Protein AF-A0A9P6PL58-F1 (afdb_monomer_lite)

Structure (mmCIF, N/CA/C/O backbone):
data_AF-A0A9P6PL58-F1
#
_entry.id   AF-A0A9P6PL58-F1
#
loop_
_atom_site.group_PDB
_atom_site.id
_atom_site.type_symbol
_atom_site.label_atom_id
_atom_site.label_alt_id
_atom_site.label_comp_id
_atom_site.label_asym_id
_atom_site.label_entity_id
_atom_site.label_seq_id
_atom_site.pdbx_PDB_ins_code
_atom_site.Cartn_x
_atom_site.Cartn_y
_atom_site.Cartn_z
_atom_site.occupancy
_atom_site.B_iso_or_equiv
_atom_site.auth_seq_id
_atom_site.auth_comp_id
_atom_site.auth_asym_id
_atom_site.auth_atom_id
_atom_site.pdbx_PDB_model_num
ATOM 1 N N . MET A 1 1 ? -3.184 -13.873 66.860 1.00 39.50 1 MET A N 1
ATOM 2 C CA . MET A 1 1 ? -2.465 -15.132 66.568 1.00 39.50 1 MET A CA 1
ATOM 3 C C . MET A 1 1 ? -1.925 -15.051 65.149 1.00 39.50 1 MET A C 1
ATOM 5 O O . MET A 1 1 ? -2.719 -14.922 64.229 1.00 39.50 1 MET A O 1
ATOM 9 N N . ALA A 1 2 ? -0.602 -15.019 64.988 1.00 34.53 2 ALA A N 1
ATOM 10 C CA . ALA A 1 2 ? 0.069 -14.908 63.694 1.00 34.53 2 ALA A CA 1
ATOM 11 C C . ALA A 1 2 ? 0.225 -16.295 63.047 1.00 34.53 2 ALA A C 1
ATOM 13 O O . ALA A 1 2 ? 0.685 -17.226 63.706 1.00 34.53 2 ALA A O 1
ATOM 14 N N . ALA A 1 3 ? -0.154 -16.432 61.774 1.00 34.47 3 ALA A N 1
ATOM 15 C CA . ALA A 1 3 ? 0.059 -17.648 60.995 1.00 34.47 3 ALA A CA 1
ATOM 16 C C . ALA A 1 3 ? 1.424 -17.584 60.291 1.00 34.47 3 ALA A C 1
ATOM 18 O O . ALA A 1 3 ? 1.723 -16.637 59.567 1.00 34.47 3 ALA A O 1
ATOM 19 N N . ALA A 1 4 ? 2.260 -18.589 60.549 1.00 36.34 4 ALA A N 1
ATOM 20 C CA . ALA A 1 4 ? 3.622 -18.704 60.048 1.00 36.34 4 ALA A CA 1
ATOM 21 C C . ALA A 1 4 ? 3.667 -19.052 58.549 1.00 36.34 4 ALA A C 1
ATOM 23 O O . ALA A 1 4 ? 3.031 -20.004 58.097 1.00 36.34 4 ALA A O 1
ATOM 24 N N . ILE A 1 5 ? 4.483 -18.315 57.793 1.00 36.72 5 ILE A N 1
ATOM 25 C CA . ILE A 1 5 ? 4.830 -18.613 56.399 1.00 36.72 5 ILE A CA 1
ATOM 26 C C . ILE A 1 5 ? 5.820 -19.788 56.389 1.00 36.72 5 ILE A C 1
ATOM 28 O O . ILE A 1 5 ? 6.927 -19.682 56.915 1.00 36.72 5 ILE A O 1
ATOM 32 N N . ARG A 1 6 ? 5.436 -20.917 55.781 1.00 37.41 6 ARG A N 1
ATOM 33 C CA . ARG A 1 6 ? 6.354 -22.030 55.488 1.00 37.41 6 ARG A CA 1
ATOM 34 C C . ARG A 1 6 ? 7.141 -21.718 54.215 1.00 37.41 6 ARG A C 1
ATOM 36 O O . ARG A 1 6 ? 6.586 -21.743 53.122 1.00 37.41 6 ARG A O 1
ATOM 43 N N . VAL A 1 7 ? 8.439 -21.463 54.360 1.00 37.44 7 VAL A N 1
ATOM 44 C CA . VAL A 1 7 ? 9.394 -21.417 53.243 1.00 37.44 7 VAL A CA 1
ATOM 45 C C . VAL A 1 7 ? 9.754 -22.852 52.856 1.00 37.44 7 VAL A C 1
ATOM 47 O O . VAL A 1 7 ? 10.231 -23.622 53.690 1.00 37.44 7 VAL A O 1
ATOM 50 N N . ALA A 1 8 ? 9.507 -23.225 51.600 1.00 39.00 8 ALA A N 1
ATOM 51 C CA . ALA A 1 8 ? 9.888 -24.526 51.062 1.00 39.00 8 ALA A CA 1
ATOM 52 C C . ALA A 1 8 ? 11.419 -24.644 50.981 1.00 39.00 8 ALA A C 1
ATOM 54 O O . ALA A 1 8 ? 12.086 -23.855 50.313 1.00 39.00 8 ALA A O 1
ATOM 55 N N . GLN A 1 9 ? 11.979 -25.649 51.654 1.00 52.94 9 GLN A N 1
ATOM 56 C CA . GLN A 1 9 ? 13.367 -26.060 51.476 1.00 52.94 9 GLN A CA 1
ATOM 57 C C . GLN A 1 9 ? 13.474 -26.936 50.225 1.00 52.94 9 GLN A C 1
ATOM 59 O O . GLN A 1 9 ? 13.056 -28.085 50.250 1.00 52.94 9 GLN A O 1
ATOM 64 N N . ASN A 1 10 ? 14.032 -26.391 49.145 1.00 46.19 10 ASN A N 1
ATOM 65 C CA . ASN A 1 10 ? 14.564 -27.110 47.982 1.00 46.19 10 ASN A CA 1
ATOM 66 C C . ASN A 1 10 ? 15.428 -26.111 47.190 1.00 46.19 10 ASN A C 1
ATOM 68 O O . ASN A 1 10 ? 14.977 -25.009 46.921 1.00 46.19 10 ASN A O 1
ATOM 72 N N . SER A 1 11 ? 16.654 -26.364 46.746 1.00 48.44 11 SER A N 1
ATOM 73 C CA . SER A 1 11 ? 17.635 -27.412 46.992 1.00 48.44 11 SER A CA 1
ATOM 74 C C . SER A 1 11 ? 18.976 -26.814 46.525 1.00 48.44 11 SER A C 1
ATOM 76 O O . SER A 1 11 ? 19.044 -26.128 45.501 1.00 48.44 11 SER A O 1
ATOM 78 N N . LYS A 1 12 ? 20.082 -27.070 47.233 1.00 47.88 12 LYS A N 1
ATOM 79 C CA . LYS A 1 12 ? 21.437 -26.656 46.798 1.00 47.88 12 LYS A CA 1
ATOM 80 C C . LYS A 1 12 ? 21.822 -27.220 45.409 1.00 47.88 12 LYS A C 1
ATOM 82 O O . LYS A 1 12 ? 22.807 -26.780 44.819 1.00 47.88 12 LYS A O 1
ATOM 87 N N . ALA A 1 13 ? 21.039 -28.163 44.877 1.00 50.25 13 ALA A N 1
ATOM 88 C CA . ALA A 1 13 ? 21.192 -28.744 43.548 1.00 50.25 13 ALA A CA 1
ATOM 89 C C . ALA A 1 13 ? 20.780 -27.786 42.412 1.00 50.25 13 ALA A C 1
ATOM 91 O O . ALA A 1 13 ? 21.443 -27.765 41.377 1.00 50.25 13 ALA A O 1
ATOM 92 N N . SER A 1 14 ? 19.767 -26.932 42.612 1.00 52.19 14 SER A N 1
ATOM 93 C CA . SER A 1 14 ? 19.290 -26.021 41.555 1.00 52.19 14 SER A CA 1
ATOM 94 C C . SER A 1 14 ? 20.279 -24.883 41.259 1.00 52.19 14 SER A C 1
ATOM 96 O O . SER A 1 14 ? 20.420 -24.459 40.117 1.00 52.19 14 SER A O 1
ATOM 98 N N . ILE A 1 15 ? 21.038 -24.445 42.270 1.00 52.56 15 ILE A N 1
ATOM 99 C CA . ILE A 1 15 ? 22.076 -23.409 42.125 1.00 52.56 15 ILE A CA 1
ATOM 100 C C . ILE A 1 15 ? 23.345 -23.985 41.472 1.00 52.56 15 ILE A C 1
ATOM 102 O O . ILE A 1 15 ? 23.951 -23.338 40.621 1.00 52.56 15 ILE A O 1
ATOM 106 N N . ARG A 1 16 ? 23.733 -25.228 41.800 1.00 51.03 16 ARG A N 1
ATOM 107 C CA . ARG A 1 16 ? 24.876 -25.902 41.150 1.00 51.03 16 ARG A CA 1
ATOM 108 C C . ARG A 1 16 ? 24.616 -26.207 39.670 1.00 51.03 16 ARG A C 1
ATOM 110 O O . ARG A 1 16 ? 25.544 -26.113 38.872 1.00 51.03 16 ARG A O 1
ATOM 117 N N . SER A 1 17 ? 23.366 -26.507 39.310 1.00 51.38 17 SER A N 1
ATOM 118 C CA . SER A 1 17 ? 22.921 -26.667 37.918 1.00 51.38 17 SER A CA 1
ATOM 119 C C . SER A 1 17 ? 23.108 -25.376 37.106 1.00 51.38 17 SER A C 1
ATOM 121 O O . SER A 1 17 ? 23.735 -25.397 36.049 1.00 51.38 17 SER A O 1
ATOM 123 N N . LEU A 1 18 ? 22.690 -24.231 37.656 1.00 49.69 18 LEU A N 1
ATOM 124 C CA . LEU A 1 18 ? 22.844 -22.915 37.023 1.00 49.69 18 LEU A CA 1
ATOM 125 C C . LEU A 1 18 ? 24.313 -22.486 36.863 1.00 49.69 18 LEU A C 1
ATOM 127 O O . LEU A 1 18 ? 24.702 -22.030 35.791 1.00 49.69 18 LEU A O 1
ATOM 131 N N . ILE A 1 19 ? 25.160 -22.712 37.872 1.00 54.12 19 ILE A N 1
ATOM 132 C CA . ILE A 1 19 ? 26.599 -22.387 37.795 1.00 54.12 19 ILE A CA 1
ATOM 133 C C . ILE A 1 19 ? 27.326 -23.294 36.784 1.00 54.12 19 ILE A C 1
ATOM 135 O O . ILE A 1 19 ? 28.207 -22.837 36.057 1.00 54.12 19 ILE A O 1
ATOM 139 N N . SER A 1 20 ? 26.939 -24.572 36.681 1.00 47.06 20 SER A N 1
ATOM 140 C CA . SER A 1 20 ? 27.492 -25.487 35.674 1.00 47.06 20 SER A CA 1
ATOM 141 C C . SER A 1 20 ? 27.066 -25.139 34.243 1.00 47.06 20 SER A C 1
ATOM 143 O O . SER A 1 20 ? 27.799 -25.477 33.314 1.00 47.06 20 SER A O 1
ATOM 145 N N . LEU A 1 21 ? 25.902 -24.514 34.054 1.00 48.53 21 LEU A N 1
ATOM 146 C CA . LEU A 1 21 ? 25.405 -24.062 32.751 1.00 48.53 21 LEU A CA 1
ATOM 147 C C . LEU A 1 21 ? 26.086 -22.761 32.306 1.00 48.53 21 LEU A C 1
ATOM 149 O O . LEU A 1 21 ? 26.480 -22.660 31.149 1.00 48.53 21 LEU A O 1
ATOM 153 N N . MET A 1 22 ? 26.338 -21.830 33.232 1.00 50.16 22 MET A N 1
ATOM 154 C CA . MET A 1 22 ? 27.095 -20.600 32.951 1.00 50.16 22 MET A CA 1
ATOM 155 C C . MET A 1 22 ? 28.567 -20.872 32.597 1.00 50.16 22 MET A C 1
ATOM 157 O O . MET A 1 22 ? 29.129 -20.193 31.745 1.00 50.16 22 MET A O 1
ATOM 161 N N . ASN A 1 23 ? 29.182 -21.902 33.191 1.00 51.03 23 ASN A N 1
ATOM 162 C CA . ASN A 1 23 ? 30.564 -22.301 32.883 1.00 51.03 23 ASN A CA 1
ATOM 163 C C . ASN A 1 23 ? 30.702 -23.176 31.621 1.00 51.03 23 ASN A C 1
ATOM 165 O O . ASN A 1 23 ? 31.825 -23.489 31.227 1.00 51.03 23 ASN A O 1
ATOM 169 N N . LYS A 1 24 ? 29.590 -23.594 31.000 1.00 51.72 24 LYS A N 1
ATOM 170 C CA . LYS A 1 24 ? 29.581 -24.378 29.750 1.00 51.72 24 LYS A CA 1
ATOM 171 C C . LYS A 1 24 ? 29.144 -23.577 28.523 1.00 51.72 24 LYS A C 1
ATOM 173 O O . LYS A 1 24 ? 29.145 -24.119 27.422 1.00 51.72 24 LYS A O 1
ATOM 178 N N . SER A 1 25 ? 28.815 -22.300 28.680 1.00 46.28 25 SER A N 1
ATOM 179 C CA . SER A 1 25 ? 28.523 -21.410 27.562 1.00 46.28 25 SER A CA 1
ATOM 180 C C . SER A 1 25 ? 29.745 -20.571 27.197 1.00 46.28 25 SER A C 1
ATOM 182 O O . SER A 1 25 ? 30.258 -19.828 28.029 1.00 46.28 25 SER A O 1
ATOM 184 N N . CYS A 1 26 ? 30.120 -20.654 25.918 1.00 44.69 26 CYS A N 1
ATOM 185 C CA . CYS A 1 26 ? 30.986 -19.732 25.175 1.00 44.69 26 CYS A CA 1
ATOM 186 C C . CYS A 1 26 ? 32.496 -20.026 25.183 1.00 44.69 26 CYS A C 1
ATOM 188 O O . CYS A 1 26 ? 33.294 -19.305 25.773 1.00 44.69 26 CYS A O 1
ATOM 190 N N . THR A 1 27 ? 32.915 -20.983 24.354 1.00 48.91 27 THR A N 1
ATOM 191 C CA . THR A 1 27 ? 34.193 -20.885 23.627 1.00 48.91 27 THR A CA 1
ATOM 192 C C . THR A 1 27 ? 33.953 -20.124 22.322 1.00 48.91 27 THR A C 1
ATOM 194 O O . THR A 1 27 ? 33.927 -20.708 21.242 1.00 48.91 27 THR A O 1
ATOM 197 N N . CYS A 1 28 ? 33.687 -18.821 22.430 1.00 38.81 28 CYS A N 1
ATOM 198 C CA . CYS A 1 28 ? 33.617 -17.929 21.276 1.00 38.81 28 CYS A CA 1
ATOM 199 C C . CYS A 1 28 ? 34.958 -17.180 21.152 1.00 38.81 28 CYS A C 1
ATOM 201 O O . CYS A 1 28 ? 35.394 -16.588 22.145 1.00 38.81 28 CYS A O 1
ATOM 203 N N . PRO A 1 29 ? 35.609 -17.156 19.973 1.00 48.94 29 PRO A N 1
ATOM 204 C CA . PRO A 1 29 ? 36.880 -16.452 19.770 1.00 48.94 29 PRO A CA 1
ATOM 205 C C . PRO A 1 29 ? 36.813 -14.937 20.025 1.00 48.94 29 PRO A C 1
ATOM 207 O O . PRO A 1 29 ? 37.844 -14.305 20.220 1.00 48.94 29 PRO A O 1
ATOM 210 N N . ALA A 1 30 ? 35.615 -14.346 20.071 1.00 45.16 30 ALA A N 1
ATOM 211 C CA . ALA A 1 30 ? 35.419 -12.905 20.238 1.00 45.16 30 ALA A CA 1
ATOM 212 C C . ALA A 1 30 ? 35.639 -12.372 21.675 1.00 45.16 30 ALA A C 1
ATOM 214 O O . ALA A 1 30 ? 35.572 -11.163 21.886 1.00 45.16 30 ALA A O 1
ATOM 215 N N . HIS A 1 31 ? 35.912 -13.232 22.669 1.00 47.06 31 HIS A N 1
ATOM 216 C CA . HIS A 1 31 ? 36.047 -12.823 24.081 1.00 47.06 31 HIS A CA 1
ATOM 217 C C . HIS A 1 31 ? 37.270 -13.404 24.825 1.00 47.06 31 HIS A C 1
ATOM 219 O O . HIS A 1 31 ? 37.335 -13.340 26.052 1.00 47.06 31 HIS A O 1
ATOM 225 N N . SER A 1 32 ? 38.279 -13.939 24.129 1.00 42.34 32 SER A N 1
ATOM 226 C CA . SER A 1 32 ? 39.441 -14.583 24.775 1.00 42.34 32 SER A CA 1
ATOM 227 C C . SER A 1 32 ? 40.496 -13.630 25.366 1.00 42.34 32 SER A C 1
ATOM 229 O O . SER A 1 32 ? 41.426 -14.094 26.024 1.00 42.34 32 SER A O 1
ATOM 231 N N . HIS A 1 33 ? 40.371 -12.308 25.222 1.00 44.50 33 HIS A N 1
ATOM 232 C CA . HIS A 1 33 ? 41.428 -11.378 25.652 1.00 44.50 33 HIS A CA 1
ATOM 233 C C . HIS A 1 33 ? 41.437 -10.999 27.144 1.00 44.50 33 HIS A C 1
ATOM 235 O O . HIS A 1 33 ? 42.308 -10.248 27.572 1.00 44.50 33 HIS A O 1
ATOM 241 N N . ALA A 1 34 ? 40.542 -11.543 27.972 1.00 42.66 34 ALA A N 1
ATOM 242 C CA . ALA A 1 34 ? 40.440 -11.169 29.388 1.00 42.66 34 ALA A CA 1
ATOM 243 C C . ALA A 1 34 ? 41.049 -12.188 30.375 1.00 42.66 34 ALA A C 1
ATOM 245 O O . ALA A 1 34 ? 40.652 -12.230 31.539 1.00 42.66 34 ALA A O 1
ATOM 246 N N . ARG A 1 35 ? 41.999 -13.034 29.944 1.00 38.19 35 ARG A N 1
ATOM 247 C CA . ARG A 1 35 ? 42.622 -14.038 30.832 1.00 38.19 35 ARG A CA 1
ATOM 248 C C . ARG A 1 35 ? 44.138 -14.175 30.691 1.00 38.19 35 ARG A C 1
ATOM 250 O O . ARG A 1 35 ? 44.679 -15.265 30.822 1.00 38.19 35 ARG A O 1
ATOM 257 N N . ALA A 1 36 ? 44.828 -13.064 30.471 1.00 40.12 36 ALA A N 1
ATOM 258 C CA . ALA A 1 36 ? 46.283 -13.006 30.559 1.00 40.12 36 ALA A CA 1
ATOM 259 C C . ALA A 1 36 ? 46.688 -12.103 31.725 1.00 40.12 36 ALA A C 1
ATOM 261 O O . ALA A 1 36 ? 47.024 -10.952 31.506 1.00 40.12 36 ALA A O 1
ATOM 262 N N . LEU A 1 37 ? 46.600 -12.613 32.957 1.00 39.06 37 LEU A N 1
ATOM 263 C CA . LEU A 1 37 ? 47.303 -12.090 34.135 1.00 39.06 37 LEU A CA 1
ATOM 264 C C . LEU A 1 37 ? 47.194 -13.129 35.264 1.00 39.06 37 LEU A C 1
ATOM 266 O O . LEU A 1 37 ? 46.270 -13.074 36.068 1.00 39.06 37 LEU A O 1
ATOM 270 N N . GLN A 1 38 ? 48.111 -14.102 35.280 1.00 35.41 38 GLN A N 1
ATOM 271 C CA . GLN A 1 38 ? 48.677 -14.715 36.493 1.00 35.41 38 GLN A CA 1
ATOM 272 C C . GLN A 1 38 ? 49.733 -15.774 36.123 1.00 35.41 38 GLN A C 1
ATOM 274 O O . GLN A 1 38 ? 49.405 -16.834 35.611 1.00 35.41 38 GLN A O 1
ATOM 279 N N . ASN A 1 39 ? 50.991 -15.449 36.448 1.00 32.72 39 ASN A N 1
ATOM 280 C CA . ASN A 1 39 ? 52.016 -16.339 37.008 1.00 32.72 39 ASN A CA 1
ATOM 281 C C . ASN A 1 39 ? 52.368 -17.661 36.285 1.00 32.72 39 ASN A C 1
ATOM 283 O O . ASN A 1 39 ? 51.682 -18.658 36.465 1.00 32.72 39 ASN A O 1
ATOM 287 N N . GLN A 1 40 ? 53.566 -17.740 35.685 1.00 36.09 40 GLN A N 1
ATOM 288 C CA . GLN A 1 40 ? 54.752 -18.319 36.353 1.00 36.09 40 GLN A CA 1
ATOM 289 C C . GLN A 1 40 ? 56.020 -18.278 35.479 1.00 36.09 40 GLN A C 1
ATOM 291 O O . GLN A 1 40 ? 55.976 -18.348 34.255 1.00 36.09 40 GLN A O 1
ATOM 296 N N . GLN A 1 41 ? 57.149 -18.121 36.169 1.00 33.22 41 GLN A N 1
ATOM 297 C CA . GLN A 1 41 ? 58.517 -18.037 35.667 1.00 33.22 41 GLN A CA 1
ATOM 298 C C . GLN A 1 41 ? 59.123 -19.414 35.330 1.00 33.22 41 GLN A C 1
ATOM 300 O O . GLN A 1 41 ? 58.875 -20.382 36.040 1.00 33.22 41 GLN A O 1
ATOM 305 N N . ALA A 1 42 ? 60.031 -19.380 34.343 1.00 32.81 42 ALA A N 1
ATOM 306 C CA . ALA A 1 42 ? 61.248 -20.187 34.141 1.00 32.81 42 ALA A CA 1
ATOM 307 C C . ALA A 1 42 ? 61.136 -21.703 33.858 1.00 32.81 42 ALA A C 1
ATOM 309 O O . ALA A 1 42 ? 60.758 -22.473 34.729 1.00 32.81 42 ALA A O 1
ATOM 310 N N . THR A 1 43 ? 61.643 -22.138 32.693 1.00 30.52 43 THR A N 1
ATOM 311 C CA . THR A 1 43 ? 63.004 -22.705 32.512 1.00 30.52 43 THR A CA 1
ATOM 312 C C . THR A 1 43 ? 63.369 -22.836 31.020 1.00 30.52 43 THR A C 1
ATOM 314 O O . THR A 1 43 ? 62.519 -23.074 30.169 1.00 30.52 43 THR A O 1
ATOM 317 N N . ASN A 1 44 ? 64.658 -22.638 30.713 1.00 34.78 44 ASN A N 1
ATOM 318 C CA . ASN A 1 44 ? 65.293 -22.807 29.399 1.00 34.78 44 ASN A CA 1
ATOM 319 C C . ASN A 1 44 ? 65.254 -24.263 28.909 1.00 34.78 44 ASN A C 1
ATOM 321 O O . ASN A 1 44 ? 65.486 -25.172 29.702 1.00 34.78 44 ASN A O 1
ATOM 325 N N . THR A 1 45 ? 65.127 -24.472 27.595 1.00 32.09 45 THR A N 1
ATOM 326 C CA . THR A 1 45 ? 66.098 -25.234 26.776 1.00 32.09 45 THR A CA 1
ATOM 327 C C . THR A 1 45 ? 65.744 -25.149 25.289 1.00 32.09 45 THR A C 1
ATOM 329 O O . THR A 1 45 ? 64.584 -25.234 24.896 1.00 32.09 45 THR A O 1
ATOM 332 N N . ASP A 1 46 ? 66.783 -24.959 24.477 1.00 36.53 46 ASP A N 1
ATOM 333 C CA . ASP A 1 46 ? 66.782 -24.965 23.018 1.00 36.53 46 ASP A CA 1
ATOM 334 C C . ASP A 1 46 ? 66.059 -26.171 22.417 1.00 36.53 46 ASP A C 1
ATOM 336 O O . ASP A 1 46 ? 66.416 -27.316 22.698 1.00 36.53 46 ASP A O 1
ATOM 340 N N . SER A 1 47 ? 65.137 -25.936 21.481 1.00 34.62 47 SER A N 1
ATOM 341 C CA . SER A 1 47 ? 65.057 -26.751 20.260 1.00 34.62 47 SER A CA 1
ATOM 342 C C . SER A 1 47 ? 64.098 -26.163 19.222 1.00 34.62 47 SER A C 1
ATOM 344 O O . SER A 1 47 ? 62.887 -26.149 19.389 1.00 34.62 47 SER A O 1
ATOM 346 N N . LYS A 1 48 ? 64.700 -25.792 18.087 1.00 36.06 48 LYS A N 1
ATOM 347 C CA . LYS A 1 48 ? 64.174 -25.935 16.723 1.00 36.06 48 LYS A CA 1
ATOM 348 C C . LYS A 1 48 ? 62.874 -25.188 16.409 1.00 36.06 48 LYS A C 1
ATOM 350 O O . LYS A 1 48 ? 61.767 -25.663 16.633 1.00 36.06 48 LYS A O 1
ATOM 355 N N . HIS A 1 49 ? 63.064 -24.066 15.714 1.00 36.94 49 HIS A N 1
ATOM 356 C CA . HIS A 1 49 ? 62.096 -23.466 14.804 1.00 36.94 49 HIS A CA 1
ATOM 357 C C . HIS A 1 49 ? 61.517 -24.517 13.844 1.00 36.94 49 HIS A C 1
ATOM 359 O O . HIS A 1 49 ? 62.043 -24.747 12.756 1.00 36.94 49 HIS A O 1
ATOM 365 N N . HIS A 1 50 ? 60.407 -25.137 14.227 1.00 37.59 50 HIS A N 1
ATOM 366 C CA . HIS A 1 50 ? 59.454 -25.643 13.260 1.00 37.59 50 HIS A CA 1
ATOM 367 C C . HIS A 1 50 ? 58.507 -24.494 12.950 1.00 37.59 50 HIS A C 1
ATOM 369 O O . HIS A 1 50 ? 57.687 -24.094 13.776 1.00 37.59 50 HIS A O 1
ATOM 375 N N . HIS A 1 51 ? 58.667 -23.938 11.749 1.00 40.84 51 HIS A N 1
ATOM 376 C CA . HIS A 1 51 ? 57.610 -23.207 11.075 1.00 40.84 51 HIS A CA 1
ATOM 377 C C . HIS A 1 51 ? 56.372 -24.111 11.041 1.00 40.84 51 HIS A C 1
ATOM 379 O O . HIS A 1 51 ? 56.188 -24.891 10.112 1.00 40.84 51 HIS A O 1
ATOM 385 N N . HIS A 1 52 ? 55.505 -24.000 12.045 1.00 38.59 52 HIS A N 1
ATOM 386 C CA . HIS A 1 52 ? 54.088 -24.190 11.809 1.00 38.59 52 HIS A CA 1
ATOM 387 C C . HIS A 1 52 ? 53.673 -23.002 10.950 1.00 38.59 52 HIS A C 1
ATOM 389 O O . HIS A 1 52 ? 53.233 -21.965 11.443 1.00 38.59 52 HIS A O 1
ATOM 395 N N . THR A 1 53 ? 53.882 -23.138 9.639 1.00 44.91 53 THR A N 1
ATOM 396 C CA . THR A 1 53 ? 52.971 -22.527 8.685 1.00 44.91 53 THR A CA 1
ATOM 397 C C . THR A 1 53 ? 51.597 -22.944 9.177 1.00 44.91 53 THR A C 1
ATOM 399 O O . THR A 1 53 ? 51.274 -24.135 9.161 1.00 44.91 53 THR A O 1
ATOM 402 N N . SER A 1 54 ? 50.849 -22.001 9.752 1.00 48.81 54 SER A N 1
ATOM 403 C CA . SER A 1 54 ? 49.416 -22.173 9.881 1.00 48.81 54 SER A CA 1
ATOM 404 C C . SER A 1 54 ? 48.971 -22.460 8.464 1.00 48.81 54 SER A C 1
ATOM 406 O O . SER A 1 54 ? 49.018 -21.570 7.614 1.00 48.81 54 SER A O 1
ATOM 408 N N . ASP A 1 55 ? 48.697 -23.729 8.203 1.00 44.53 55 ASP A N 1
ATOM 409 C CA . ASP A 1 55 ? 47.952 -24.163 7.050 1.00 44.53 55 ASP A CA 1
ATOM 410 C C . ASP A 1 55 ? 46.651 -23.377 7.161 1.00 44.53 55 ASP A C 1
ATOM 412 O O . ASP A 1 55 ? 45.768 -23.689 7.965 1.00 44.53 55 ASP A O 1
ATOM 416 N N . CYS A 1 56 ? 46.618 -22.220 6.500 1.00 46.75 56 CYS A N 1
ATOM 417 C CA . CYS A 1 56 ? 45.412 -21.478 6.230 1.00 46.75 56 CYS A CA 1
ATOM 418 C C . CYS A 1 56 ? 44.666 -22.377 5.260 1.00 46.75 56 CYS A C 1
ATOM 420 O O . CYS A 1 56 ? 44.736 -22.206 4.043 1.00 46.75 56 CYS A O 1
ATOM 422 N N . GLY A 1 57 ? 44.048 -23.403 5.857 1.00 50.09 57 GLY A N 1
ATOM 423 C CA . GLY A 1 57 ? 43.255 -24.398 5.187 1.00 50.09 57 GLY A CA 1
ATOM 424 C C . GLY A 1 57 ? 42.369 -23.653 4.221 1.00 50.09 57 GLY A C 1
ATOM 425 O O . GLY A 1 57 ? 41.747 -22.656 4.600 1.00 50.09 57 GLY A O 1
ATOM 426 N N . HIS A 1 58 ? 42.431 -24.099 2.970 1.00 52.66 58 HIS A N 1
ATOM 427 C CA . HIS A 1 58 ? 41.541 -23.700 1.900 1.00 52.66 58 HIS A CA 1
ATOM 428 C C . HIS A 1 58 ? 40.156 -23.412 2.482 1.00 52.66 58 HIS A C 1
ATOM 430 O O . HIS A 1 58 ? 39.402 -24.330 2.799 1.00 52.66 58 HIS A O 1
ATOM 436 N N . LEU A 1 59 ? 39.835 -22.129 2.665 1.00 58.59 59 LEU A N 1
ATOM 437 C CA . LEU A 1 59 ? 38.450 -21.725 2.765 1.00 58.59 59 LEU A CA 1
ATOM 438 C C . LEU A 1 59 ? 37.906 -22.042 1.384 1.00 58.59 59 LEU A C 1
ATOM 440 O O . LEU A 1 59 ? 38.277 -21.373 0.418 1.00 58.59 59 LEU A O 1
ATOM 444 N N . ASP A 1 60 ? 37.133 -23.124 1.291 1.00 60.56 60 ASP A N 1
ATOM 445 C CA . ASP A 1 60 ? 36.337 -23.441 0.115 1.00 60.56 60 ASP A CA 1
ATOM 446 C C . ASP A 1 60 ? 35.712 -22.135 -0.374 1.00 60.56 60 ASP A C 1
ATOM 448 O O . ASP A 1 60 ? 34.839 -21.568 0.285 1.00 60.56 60 ASP A O 1
ATOM 452 N N . ALA A 1 61 ? 36.184 -21.638 -1.518 1.00 60.59 61 ALA A N 1
ATOM 453 C CA . ALA A 1 61 ? 35.826 -20.331 -2.070 1.00 60.59 61 ALA A CA 1
ATOM 454 C C . ALA A 1 61 ? 34.355 -20.246 -2.538 1.00 60.59 61 ALA A C 1
ATOM 456 O O . ALA A 1 61 ? 33.985 -19.325 -3.258 1.00 60.59 61 ALA A O 1
ATOM 457 N N . ASN A 1 62 ? 33.523 -21.210 -2.133 1.00 68.12 62 ASN A N 1
ATOM 458 C CA . ASN A 1 62 ? 32.181 -21.459 -2.641 1.00 68.12 62 ASN A CA 1
ATOM 459 C C . ASN A 1 62 ? 31.081 -21.411 -1.571 1.00 68.12 62 ASN A C 1
ATOM 461 O O . ASN A 1 62 ? 29.940 -21.740 -1.884 1.00 68.12 62 ASN A O 1
ATOM 465 N N . HIS A 1 63 ? 31.374 -21.001 -0.334 1.00 71.81 63 HIS A N 1
ATOM 466 C CA . HIS A 1 63 ? 30.339 -20.864 0.692 1.00 71.81 63 HIS A CA 1
ATOM 467 C C . HIS A 1 63 ? 30.248 -19.424 1.194 1.00 71.81 63 HIS A C 1
ATOM 469 O O . HIS A 1 63 ? 31.213 -18.865 1.717 1.00 71.81 63 HIS A O 1
ATOM 475 N N . GLU A 1 64 ? 29.065 -18.825 1.048 1.00 78.56 64 GLU A N 1
ATOM 476 C CA . GLU A 1 64 ? 28.722 -17.584 1.736 1.00 78.56 64 GLU A CA 1
ATOM 477 C C . GLU A 1 64 ? 28.838 -17.813 3.250 1.00 78.56 64 GLU A C 1
ATOM 479 O O . GLU A 1 64 ? 28.143 -18.655 3.816 1.00 78.56 64 GLU A O 1
ATOM 484 N N . TYR A 1 65 ? 29.737 -17.084 3.919 1.00 86.12 65 TYR A N 1
ATOM 485 C CA . TYR A 1 65 ? 29.943 -17.242 5.364 1.00 86.12 65 TYR A CA 1
ATOM 486 C C . TYR A 1 65 ? 28.854 -16.543 6.196 1.00 86.12 65 TYR A C 1
ATOM 488 O O . TYR A 1 65 ? 28.668 -16.870 7.370 1.00 86.12 65 TYR A O 1
ATOM 496 N N . ALA A 1 66 ? 28.164 -15.557 5.609 1.00 87.44 66 ALA A N 1
ATOM 497 C CA . ALA A 1 66 ? 27.084 -14.804 6.232 1.00 87.44 66 ALA A CA 1
ATOM 498 C C . ALA A 1 66 ? 26.209 -14.105 5.181 1.00 87.44 66 ALA A C 1
ATOM 500 O O . ALA A 1 66 ? 26.709 -13.629 4.163 1.00 87.44 66 ALA A O 1
ATOM 501 N N . PHE A 1 67 ? 24.920 -13.964 5.490 1.00 86.31 67 PHE A N 1
ATOM 502 C CA . PHE A 1 67 ? 23.986 -13.084 4.789 1.00 86.31 67 PHE A CA 1
ATOM 503 C C . PHE A 1 67 ? 23.102 -12.357 5.812 1.00 86.31 67 PHE A C 1
ATOM 505 O O . PHE A 1 67 ? 22.820 -12.876 6.893 1.00 86.31 67 PHE A O 1
ATOM 512 N N . GLU A 1 68 ? 22.663 -11.145 5.478 1.00 84.38 68 GLU A N 1
ATOM 513 C CA . GLU A 1 68 ? 21.719 -10.372 6.288 1.00 84.38 68 GLU A CA 1
ATOM 514 C C . GLU A 1 68 ? 20.349 -10.363 5.607 1.00 84.38 68 GLU A C 1
ATOM 516 O O . GLU A 1 68 ? 20.223 -9.954 4.452 1.00 84.38 68 GLU A O 1
ATOM 521 N N . ILE A 1 69 ? 19.304 -10.758 6.339 1.00 84.94 69 ILE A N 1
ATOM 522 C CA . ILE A 1 69 ? 17.917 -10.574 5.902 1.00 84.94 69 ILE A CA 1
ATOM 523 C C . ILE A 1 69 ? 17.361 -9.335 6.588 1.00 84.94 69 ILE A C 1
ATOM 525 O O . ILE A 1 69 ? 17.025 -9.343 7.771 1.00 84.94 69 ILE A O 1
ATOM 529 N N . ALA A 1 70 ? 17.203 -8.272 5.811 1.00 82.12 70 ALA A N 1
ATOM 530 C CA . ALA A 1 70 ? 16.487 -7.089 6.245 1.00 82.12 70 ALA A CA 1
ATOM 531 C C . ALA A 1 70 ? 15.026 -7.196 5.776 1.00 82.12 70 ALA A C 1
ATOM 533 O O . ALA A 1 70 ? 14.737 -6.889 4.620 1.00 82.12 70 ALA A O 1
ATOM 534 N N . SER A 1 71 ? 14.114 -7.560 6.681 1.00 82.56 71 SER A N 1
ATOM 535 C CA . SER A 1 71 ? 12.659 -7.629 6.445 1.00 82.56 71 SER A CA 1
ATOM 536 C C . SER A 1 71 ? 11.897 -6.664 7.361 1.00 82.56 71 SER A C 1
ATOM 538 O O . SER A 1 71 ? 12.470 -6.080 8.282 1.00 82.56 71 SER A O 1
ATOM 540 N N . SER A 1 72 ? 10.611 -6.458 7.086 1.00 86.50 72 SER A N 1
ATOM 541 C CA . SER A 1 72 ? 9.669 -5.882 8.046 1.00 86.50 72 SER A CA 1
ATOM 542 C C . SER A 1 72 ? 9.499 -6.815 9.238 1.00 86.50 72 SER A C 1
ATOM 544 O O . SER A 1 72 ? 9.669 -8.032 9.110 1.00 86.50 72 SER A O 1
ATOM 546 N N . THR A 1 73 ? 9.087 -6.259 10.378 1.00 94.00 73 THR A N 1
ATOM 547 C CA . THR A 1 73 ? 8.448 -7.071 11.416 1.00 94.00 73 THR A CA 1
ATOM 548 C C . THR A 1 73 ? 7.188 -7.688 10.818 1.00 94.00 73 THR A C 1
ATOM 550 O O . THR A 1 73 ? 6.397 -6.987 10.185 1.00 94.00 73 THR A O 1
ATOM 553 N N . MET A 1 74 ? 7.004 -8.991 11.009 1.00 95.44 74 MET A N 1
ATOM 554 C CA . MET A 1 74 ? 5.891 -9.742 10.436 1.00 95.44 74 MET A CA 1
ATOM 555 C C . MET A 1 74 ? 5.077 -10.399 11.538 1.00 95.44 74 MET A C 1
ATOM 557 O O . MET A 1 74 ? 5.630 -11.042 12.431 1.00 95.44 74 MET A O 1
ATOM 561 N N . ARG A 1 75 ? 3.755 -10.269 11.448 1.00 97.75 75 ARG A N 1
ATOM 562 C CA . ARG A 1 75 ? 2.806 -11.061 12.226 1.00 97.75 75 ARG A CA 1
ATOM 563 C C . ARG A 1 75 ? 2.058 -11.972 11.272 1.00 97.75 75 ARG A C 1
ATOM 565 O O . ARG A 1 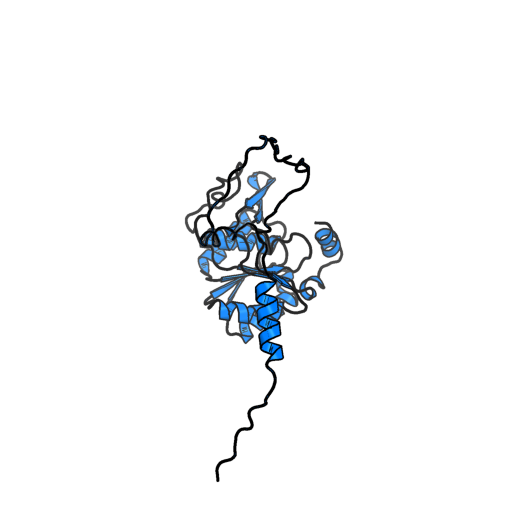75 ? 1.414 -11.493 10.347 1.00 97.75 75 ARG A O 1
ATOM 572 N N . PHE A 1 76 ? 2.142 -13.270 11.522 1.00 98.00 76 PHE A N 1
ATOM 573 C CA . PHE A 1 76 ? 1.465 -14.288 10.734 1.00 98.00 76 PHE A CA 1
ATOM 574 C C . PHE A 1 76 ? 0.486 -15.064 11.613 1.00 98.00 76 PHE A C 1
ATOM 576 O O . PHE A 1 76 ? 0.835 -15.439 12.733 1.00 98.00 76 PHE A O 1
ATOM 583 N N . GLY A 1 77 ? -0.709 -15.348 11.103 1.00 98.19 77 GLY A N 1
ATOM 584 C CA . GLY A 1 77 ? -1.634 -16.285 11.741 1.00 98.19 77 GLY A CA 1
ATOM 585 C C . GLY A 1 77 ? -3.091 -16.056 11.367 1.00 98.19 77 GLY A C 1
ATOM 586 O O . GLY A 1 77 ? -3.453 -15.029 10.805 1.00 98.19 77 GLY A O 1
ATOM 587 N N . ASP A 1 78 ? -3.955 -17.004 11.706 1.00 98.06 78 ASP A N 1
ATOM 588 C CA . ASP A 1 78 ? -5.369 -16.904 11.350 1.00 98.06 78 ASP A CA 1
ATOM 589 C C . ASP A 1 78 ? -6.089 -15.790 12.128 1.00 98.06 78 ASP A C 1
ATOM 591 O O . ASP A 1 78 ? -6.133 -15.738 13.367 1.00 98.06 78 ASP A O 1
ATOM 595 N N . GLY A 1 79 ? -6.699 -14.880 11.371 1.00 98.00 79 GLY A N 1
ATOM 596 C CA . GLY A 1 79 ? -7.501 -13.779 11.882 1.00 98.00 79 GLY A CA 1
ATOM 597 C C . GLY A 1 79 ? -6.696 -12.663 12.553 1.00 98.00 79 GLY A C 1
ATOM 598 O O . GLY A 1 79 ? -7.317 -11.822 13.205 1.00 98.00 79 GLY A O 1
ATOM 599 N N . VAL A 1 80 ? -5.361 -12.648 12.457 1.00 98.56 80 VAL A N 1
ATOM 600 C CA . VAL A 1 80 ? -4.498 -11.625 13.089 1.00 98.56 80 VAL A CA 1
ATOM 601 C C . VAL A 1 80 ? -4.783 -10.206 12.585 1.00 98.56 80 VAL A C 1
ATOM 603 O O . VAL A 1 80 ? -4.465 -9.239 13.272 1.00 98.56 80 VAL A O 1
ATOM 606 N N . THR A 1 81 ? -5.472 -10.055 11.447 1.00 98.62 81 THR A N 1
ATOM 607 C CA . THR A 1 81 ? -5.949 -8.754 10.939 1.00 98.62 81 THR A CA 1
ATOM 608 C C . THR A 1 81 ? -6.782 -7.986 11.970 1.00 98.62 81 THR A C 1
ATOM 610 O O . THR A 1 81 ? -6.739 -6.758 12.007 1.00 98.62 81 THR A O 1
ATOM 613 N N . ARG A 1 82 ? -7.509 -8.688 12.852 1.00 98.56 82 ARG A N 1
ATOM 614 C CA . ARG A 1 82 ? -8.351 -8.083 13.905 1.00 98.56 82 ARG A CA 1
ATOM 615 C C . ARG A 1 82 ? -7.571 -7.281 14.955 1.00 98.56 82 ARG A C 1
ATOM 617 O O . ARG A 1 82 ? -8.180 -6.587 15.758 1.00 98.56 82 ARG A O 1
ATOM 624 N N . GLU A 1 83 ? -6.249 -7.418 14.991 1.00 98.38 83 GLU A N 1
ATOM 625 C CA . GLU A 1 83 ? -5.385 -6.780 15.989 1.00 98.38 83 GLU A CA 1
ATOM 626 C C . GLU A 1 83 ? -4.890 -5.395 15.548 1.00 98.38 83 GLU A C 1
ATOM 628 O O . GLU A 1 83 ? -4.404 -4.632 16.383 1.00 98.38 83 GLU A O 1
ATOM 633 N N . VAL A 1 84 ? -5.074 -5.027 14.271 1.00 98.69 84 VAL A N 1
ATOM 634 C CA . VAL A 1 84 ? -4.553 -3.774 13.691 1.00 98.69 84 VAL A CA 1
ATOM 635 C C . VAL A 1 84 ? -4.979 -2.524 14.470 1.00 98.69 84 VAL A C 1
ATOM 637 O O . VAL A 1 84 ? -4.230 -1.557 14.569 1.00 98.69 84 VAL A O 1
ATOM 640 N N . GLY A 1 85 ? -6.170 -2.533 15.070 1.00 98.62 85 GLY A N 1
ATOM 641 C CA . GLY A 1 85 ? -6.670 -1.417 15.874 1.00 98.62 85 GLY A CA 1
ATOM 642 C C . GLY A 1 85 ? -5.850 -1.219 17.147 1.00 98.62 85 GLY A C 1
ATOM 643 O O . GLY A 1 85 ? -5.479 -0.091 17.461 1.00 98.62 85 GLY A O 1
ATOM 644 N N . GLN A 1 86 ? -5.496 -2.311 17.830 1.00 98.50 86 GLN A N 1
ATOM 645 C CA . GLN A 1 86 ? -4.643 -2.266 19.016 1.00 98.50 86 GLN A CA 1
ATOM 646 C C . GLN A 1 86 ? -3.213 -1.842 18.657 1.00 98.50 86 GLN A C 1
ATOM 648 O O . GLN A 1 86 ? -2.600 -1.078 19.402 1.00 98.50 86 GLN A O 1
ATOM 653 N N . ASP A 1 87 ? -2.693 -2.277 17.504 1.00 98.38 87 ASP A N 1
ATOM 654 C CA . ASP A 1 87 ? -1.386 -1.825 17.009 1.00 98.38 87 ASP A CA 1
ATOM 655 C C . ASP A 1 87 ? -1.353 -0.305 16.822 1.00 98.38 87 ASP A C 1
ATOM 657 O O . ASP A 1 87 ? -0.417 0.360 17.265 1.00 98.38 87 ASP A O 1
ATOM 661 N N . LEU A 1 88 ? -2.405 0.265 16.237 1.00 98.56 88 LEU A N 1
ATOM 662 C CA . LEU A 1 88 ? -2.509 1.705 16.002 1.00 98.56 88 LEU A CA 1
ATOM 663 C C . LEU A 1 88 ? -2.678 2.505 17.298 1.00 98.56 88 LEU A C 1
ATOM 665 O O . LEU A 1 88 ? -2.094 3.583 17.428 1.00 98.56 88 LEU A O 1
ATOM 669 N N . VAL A 1 89 ? -3.394 1.961 18.288 1.00 98.50 89 VAL A N 1
ATOM 670 C CA . VAL A 1 89 ? -3.436 2.522 19.650 1.00 98.50 89 VAL A CA 1
ATOM 671 C C . VAL A 1 89 ? -2.041 2.524 20.273 1.00 98.50 89 VAL A C 1
ATOM 673 O O . VAL A 1 89 ? -1.609 3.544 20.814 1.00 98.50 89 VAL A O 1
ATOM 676 N N . ASN A 1 90 ? -1.296 1.423 20.149 1.00 97.88 90 ASN A N 1
ATOM 677 C CA . ASN A 1 90 ? 0.066 1.312 20.678 1.00 97.88 90 ASN A CA 1
ATOM 678 C C . ASN A 1 90 ? 1.032 2.291 19.984 1.00 97.88 90 ASN A C 1
ATOM 680 O O . ASN A 1 90 ? 1.928 2.837 20.630 1.00 97.88 90 ASN A O 1
ATOM 684 N N . MET A 1 91 ? 0.814 2.571 18.695 1.00 97.19 91 MET A N 1
ATOM 685 C CA . MET A 1 91 ? 1.531 3.597 17.927 1.00 97.19 91 MET A CA 1
ATOM 686 C C . MET A 1 91 ? 1.087 5.032 18.252 1.00 97.19 91 MET A C 1
ATOM 688 O O . MET A 1 91 ? 1.703 5.977 17.763 1.00 97.19 91 MET A O 1
ATOM 692 N N . LYS A 1 92 ? 0.052 5.215 19.086 1.00 97.94 92 LYS A N 1
ATOM 693 C CA . LYS A 1 92 ? -0.559 6.515 19.414 1.00 97.94 92 LYS A CA 1
ATOM 694 C C . LYS A 1 92 ? -1.045 7.267 18.168 1.00 97.94 92 LYS A C 1
ATOM 696 O O . LYS A 1 92 ? -0.943 8.494 18.112 1.00 97.94 92 LYS A O 1
ATOM 701 N N . ALA A 1 93 ? -1.559 6.526 17.184 1.00 98.06 93 ALA A N 1
ATOM 702 C CA . ALA A 1 93 ? -2.064 7.081 15.935 1.00 98.06 93 ALA A CA 1
ATOM 703 C C . ALA A 1 93 ? -3.229 8.045 16.203 1.00 98.06 93 ALA A C 1
ATOM 705 O O . ALA A 1 93 ? -4.179 7.706 16.912 1.00 98.06 93 ALA A O 1
ATOM 706 N N . LYS A 1 94 ? -3.170 9.248 15.627 1.00 97.75 94 LYS A N 1
ATOM 707 C CA . LYS A 1 94 ? -4.225 10.263 15.749 1.00 97.75 94 LYS A CA 1
ATOM 708 C C . LYS A 1 94 ? -5.127 10.296 14.526 1.00 97.75 94 LYS A C 1
ATOM 710 O O . LYS A 1 94 ? -6.305 10.626 14.657 1.00 97.75 94 LYS A O 1
ATOM 715 N N . LYS A 1 95 ? -4.587 10.005 13.341 1.00 97.44 95 LYS A N 1
ATOM 716 C CA . LYS A 1 95 ? -5.322 10.035 12.080 1.00 97.44 95 LYS A CA 1
ATOM 717 C C . LYS A 1 95 ? -4.741 9.037 11.087 1.00 97.44 95 LYS A C 1
ATOM 719 O O . LYS A 1 95 ? -3.740 9.295 10.423 1.00 97.44 95 LYS A O 1
ATOM 724 N N . VAL A 1 96 ? -5.443 7.924 10.933 1.00 98.75 96 VAL A N 1
ATOM 725 C CA . VAL A 1 96 ? -5.028 6.835 10.052 1.00 98.75 96 VAL A CA 1
ATOM 726 C C . VAL A 1 96 ? -5.567 7.041 8.641 1.00 98.75 96 VAL A C 1
ATOM 728 O O . VAL A 1 96 ? -6.744 7.357 8.457 1.00 98.75 96 VAL A O 1
ATOM 731 N N . LEU A 1 97 ? -4.727 6.818 7.634 1.00 98.88 97 LEU A N 1
ATOM 73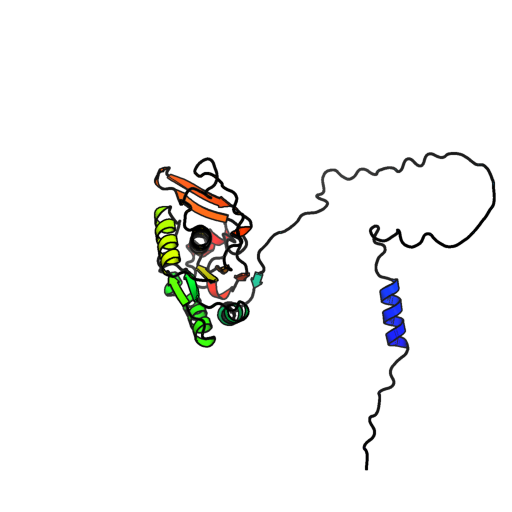2 C CA . LEU A 1 97 ? -5.176 6.645 6.256 1.00 98.88 97 LEU A CA 1
ATOM 733 C C . LEU A 1 97 ? -5.165 5.163 5.892 1.00 98.88 97 LEU A C 1
ATOM 735 O O . LEU A 1 97 ? -4.104 4.545 5.818 1.00 98.88 97 LEU A O 1
ATOM 739 N N . VAL A 1 98 ? -6.351 4.611 5.650 1.00 98.88 98 VAL A N 1
ATOM 740 C CA . VAL A 1 98 ? -6.523 3.251 5.137 1.00 98.88 98 VAL A CA 1
ATOM 741 C C . VAL A 1 98 ? -6.609 3.313 3.615 1.00 98.88 98 VAL A C 1
ATOM 743 O O . VAL A 1 98 ? -7.502 3.965 3.078 1.00 98.88 98 VAL A O 1
ATOM 746 N N . MET A 1 99 ? -5.694 2.647 2.917 1.00 98.88 99 MET A N 1
ATOM 747 C CA . MET A 1 99 ? -5.694 2.539 1.460 1.00 98.88 99 MET A CA 1
ATOM 748 C C . MET A 1 99 ? -6.116 1.144 1.012 1.00 98.88 99 MET A C 1
ATOM 750 O O . MET A 1 99 ? -5.650 0.140 1.552 1.00 98.88 99 MET A O 1
ATOM 754 N N . THR A 1 100 ? -6.987 1.090 0.010 1.00 98.75 100 THR A N 1
ATOM 755 C CA . THR A 1 100 ? -7.487 -0.142 -0.599 1.00 98.75 100 THR A CA 1
ATOM 756 C C . THR A 1 100 ? -7.937 0.110 -2.043 1.00 98.75 100 THR A C 1
ATOM 758 O O . THR A 1 100 ? -7.891 1.240 -2.536 1.00 98.75 100 THR A O 1
ATOM 761 N N . ASP A 1 101 ? -8.376 -0.940 -2.730 1.00 97.50 101 ASP A N 1
ATOM 762 C CA . ASP A 1 101 ? -9.003 -0.845 -4.049 1.00 97.50 101 ASP A CA 1
ATOM 763 C C . ASP A 1 101 ? -10.534 -1.052 -3.972 1.00 97.50 101 ASP A C 1
ATOM 765 O O . ASP A 1 101 ? -11.042 -1.582 -2.974 1.00 97.50 101 ASP A O 1
ATOM 769 N N . PRO A 1 102 ? -11.296 -0.679 -5.022 1.00 97.69 102 PRO A N 1
ATOM 770 C CA . PRO A 1 102 ? -12.760 -0.734 -4.994 1.00 97.69 102 PRO A CA 1
ATOM 771 C C . PRO A 1 102 ? -13.353 -2.139 -4.818 1.00 97.69 102 PRO A C 1
ATOM 773 O O . PRO A 1 102 ? -14.533 -2.273 -4.469 1.00 97.69 102 PRO A O 1
ATOM 776 N N . ASN A 1 103 ? -12.585 -3.189 -5.120 1.00 96.06 103 ASN A N 1
ATOM 777 C CA . ASN A 1 103 ? -13.022 -4.571 -4.966 1.00 96.06 103 ASN A CA 1
ATOM 778 C C . ASN A 1 103 ? -12.788 -5.026 -3.528 1.00 96.06 103 ASN A C 1
ATOM 780 O O . ASN A 1 103 ? -13.726 -5.487 -2.877 1.00 96.06 103 ASN A O 1
ATOM 784 N N . ILE A 1 104 ? -11.570 -4.835 -3.013 1.00 97.38 104 ILE A N 1
ATOM 785 C CA . ILE A 1 104 ? -11.184 -5.209 -1.647 1.00 97.38 104 ILE A CA 1
ATOM 786 C C . ILE A 1 104 ? -11.976 -4.412 -0.602 1.00 97.38 104 ILE A C 1
ATOM 788 O O . ILE A 1 104 ? -12.361 -4.982 0.420 1.00 97.38 104 ILE A O 1
ATOM 792 N N . ALA A 1 105 ? -12.338 -3.155 -0.889 1.00 97.81 105 ALA A N 1
ATOM 793 C CA . ALA A 1 105 ? -13.220 -2.323 -0.059 1.00 97.81 105 ALA A CA 1
ATOM 794 C C . ALA A 1 105 ? -14.540 -3.012 0.339 1.00 97.81 105 ALA A C 1
ATOM 796 O O . ALA A 1 105 ? -15.117 -2.703 1.381 1.00 97.81 105 ALA A O 1
ATOM 797 N N . LYS A 1 106 ? -15.018 -3.958 -0.479 1.00 97.12 106 LYS A N 1
ATOM 798 C CA . LYS A 1 106 ? -16.287 -4.678 -0.288 1.00 97.12 106 LYS A CA 1
ATOM 799 C C . LYS A 1 106 ? -16.107 -6.052 0.366 1.00 97.12 106 LYS A C 1
ATOM 801 O O . LYS A 1 106 ? -17.093 -6.750 0.593 1.00 97.12 106 LYS A O 1
ATOM 806 N N . LEU A 1 107 ? -14.869 -6.468 0.637 1.00 97.44 107 LEU A N 1
ATOM 807 C CA . LEU A 1 107 ? -14.552 -7.804 1.137 1.00 97.44 107 LEU A CA 1
ATOM 808 C C . LEU A 1 107 ? -14.497 -7.871 2.673 1.00 97.44 107 LEU A C 1
ATOM 810 O O . LEU A 1 107 ? -14.291 -6.853 3.341 1.00 97.44 107 LEU A O 1
ATOM 814 N N . PRO A 1 108 ? -14.615 -9.083 3.257 1.00 97.94 108 PRO A N 1
ATOM 815 C CA . PRO A 1 108 ? -14.566 -9.276 4.706 1.00 97.94 108 PRO A CA 1
ATOM 816 C C . PRO A 1 108 ? -13.307 -8.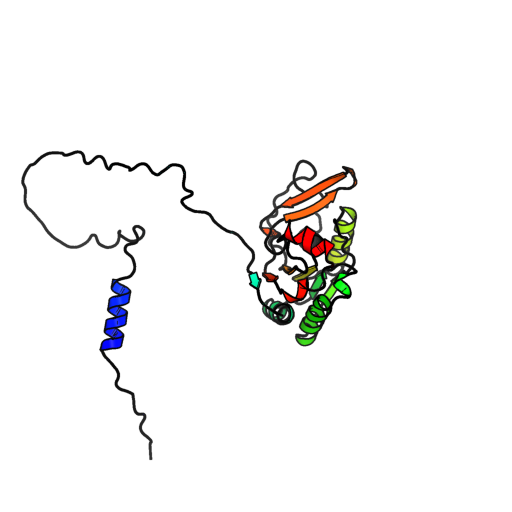718 5.375 1.00 97.94 108 PRO A C 1
ATOM 818 O O . PRO A 1 108 ? -13.399 -8.211 6.485 1.00 97.94 108 PRO A O 1
ATOM 821 N N . VAL A 1 109 ? -12.152 -8.754 4.703 1.00 98.12 109 VAL A N 1
ATOM 822 C CA . VAL A 1 109 ? -10.895 -8.201 5.235 1.00 98.12 109 VAL A CA 1
ATOM 823 C C . VAL A 1 109 ? -11.017 -6.713 5.574 1.00 98.12 109 VAL A C 1
ATOM 825 O O . VAL A 1 109 ? -10.660 -6.306 6.678 1.00 98.12 109 VAL A O 1
ATOM 828 N N . MET A 1 110 ? -11.601 -5.906 4.683 1.00 98.38 110 MET A N 1
ATOM 829 C CA . MET A 1 110 ? -11.796 -4.477 4.938 1.00 98.38 110 MET A CA 1
ATOM 830 C C . MET A 1 110 ? -12.810 -4.233 6.049 1.00 98.38 110 MET A C 1
ATOM 832 O O . MET A 1 110 ? -12.610 -3.338 6.871 1.00 98.38 110 MET A O 1
ATOM 836 N N . LYS A 1 111 ? -13.850 -5.071 6.141 1.00 98.31 111 LYS A N 1
ATOM 837 C CA . LYS A 1 111 ? -14.773 -5.042 7.280 1.00 98.31 111 LYS A CA 1
ATOM 838 C C . LYS A 1 111 ? -14.037 -5.314 8.597 1.00 98.31 111 LYS A C 1
ATOM 840 O O . LYS A 1 111 ? -14.206 -4.546 9.536 1.00 98.31 111 LYS A O 1
ATOM 845 N N . THR A 1 112 ? -13.190 -6.341 8.655 1.00 98.69 112 THR A N 1
ATOM 846 C CA . THR A 1 112 ? -12.389 -6.677 9.845 1.00 98.69 112 THR A CA 1
ATOM 847 C C . THR A 1 112 ? -11.491 -5.516 10.270 1.00 98.69 112 THR A C 1
ATOM 849 O O . THR A 1 112 ? -11.453 -5.180 11.453 1.00 98.69 112 THR A O 1
ATOM 852 N N . VAL A 1 113 ? -10.809 -4.867 9.320 1.00 98.81 113 VAL A N 1
ATOM 853 C CA . VAL A 1 113 ? -9.961 -3.697 9.598 1.00 98.81 113 VAL A CA 1
ATOM 854 C C . VAL A 1 113 ? -10.796 -2.545 10.156 1.00 98.81 113 VAL A C 1
ATOM 856 O O . VAL A 1 113 ? -10.481 -2.024 11.224 1.00 98.81 113 VAL A O 1
ATOM 859 N N . VAL A 1 114 ? -11.891 -2.176 9.487 1.00 98.75 114 VAL A N 1
ATOM 860 C CA . VAL A 1 114 ? -12.771 -1.080 9.922 1.00 98.75 114 VAL A CA 1
ATOM 861 C C . VAL A 1 114 ? -13.383 -1.349 11.297 1.00 98.75 114 VAL A C 1
ATOM 863 O O . VAL A 1 114 ? -13.410 -0.449 12.137 1.00 98.75 114 VAL A O 1
ATOM 866 N N . ASP A 1 115 ? -13.855 -2.568 11.549 1.00 98.75 115 ASP A N 1
ATOM 867 C CA . ASP A 1 115 ? -14.430 -2.953 12.839 1.00 98.75 115 ASP A CA 1
ATOM 868 C C . ASP A 1 115 ? -13.380 -2.890 13.950 1.00 98.75 115 ASP A C 1
ATOM 870 O O . ASP A 1 115 ? -13.648 -2.344 15.018 1.00 98.75 115 ASP A O 1
ATOM 874 N N . SER A 1 116 ? -12.164 -3.369 13.678 1.00 98.75 116 SER A N 1
ATOM 875 C CA . SER A 1 116 ? -11.035 -3.281 14.602 1.00 98.75 116 SER A CA 1
ATOM 876 C C . SER A 1 116 ? -10.676 -1.826 14.935 1.00 98.75 116 SER A C 1
ATOM 878 O O . SER A 1 116 ? -10.488 -1.489 16.105 1.00 98.75 116 SER A O 1
ATOM 880 N N . LEU A 1 117 ? -10.613 -0.939 13.935 1.00 98.75 117 LEU A N 1
ATOM 881 C CA . LEU A 1 117 ? -10.352 0.492 14.144 1.00 98.75 117 LEU A CA 1
ATOM 882 C C . LEU A 1 117 ? -11.443 1.146 14.999 1.00 98.75 117 LEU A C 1
ATOM 884 O O . LEU A 1 117 ? -11.135 1.841 15.967 1.00 98.75 117 LEU A O 1
ATOM 888 N N . LYS A 1 118 ? -12.718 0.883 14.681 1.00 98.56 118 LYS A N 1
ATOM 889 C CA . LYS A 1 118 ? -13.870 1.414 15.424 1.00 98.56 118 LYS A CA 1
ATOM 890 C C . LYS A 1 118 ? -13.912 0.913 16.864 1.00 98.56 118 LYS A C 1
ATOM 892 O O . LYS A 1 118 ? -14.120 1.717 17.767 1.00 98.56 118 LYS A O 1
ATOM 897 N N . ALA A 1 119 ? -13.684 -0.382 17.085 1.00 98.56 119 ALA A N 1
ATOM 898 C CA . ALA A 1 119 ? -13.674 -0.985 18.418 1.00 98.56 119 ALA A CA 1
ATOM 899 C C . ALA A 1 119 ? -12.594 -0.380 19.330 1.00 98.56 119 ALA A C 1
ATOM 901 O O . ALA A 1 119 ? -12.790 -0.296 20.538 1.00 98.56 119 ALA A O 1
ATOM 902 N N . ASN A 1 120 ? -11.487 0.084 18.744 1.00 98.50 120 ASN A N 1
ATOM 903 C CA . ASN A 1 120 ? -10.383 0.728 19.454 1.00 98.50 120 ASN A CA 1
ATOM 904 C C . ASN A 1 120 ? -10.459 2.268 19.448 1.00 98.50 120 ASN A C 1
ATOM 906 O O . ASN A 1 120 ? -9.540 2.925 19.930 1.00 98.50 120 ASN A O 1
ATOM 910 N N . GLY A 1 121 ? -11.525 2.862 18.896 1.00 98.12 121 GLY A N 1
ATOM 911 C CA . GLY A 1 121 ? -11.695 4.317 18.837 1.00 98.12 121 GLY A CA 1
ATOM 912 C C . GLY A 1 121 ? -10.650 5.049 17.985 1.00 98.12 121 GLY A C 1
ATOM 913 O O . GLY A 1 121 ? -10.400 6.229 18.219 1.00 98.12 121 GLY A O 1
ATOM 914 N N . VAL A 1 122 ? -10.027 4.372 17.015 1.00 98.44 122 VAL A N 1
ATOM 915 C CA . VAL A 1 122 ? -8.976 4.944 16.160 1.00 98.44 122 VAL A CA 1
ATOM 916 C C . VAL A 1 122 ? -9.614 5.781 15.043 1.00 98.44 122 VAL A C 1
ATOM 918 O O . VAL A 1 122 ? -10.364 5.223 14.239 1.00 98.44 122 VAL A O 1
ATOM 921 N N . PRO A 1 123 ? -9.331 7.094 14.931 1.00 98.12 123 PRO A N 1
ATOM 922 C CA . PRO A 1 123 ? -9.841 7.913 13.834 1.00 98.12 123 PRO A CA 1
ATOM 923 C C . PRO A 1 123 ? -9.166 7.543 12.511 1.00 98.12 123 PRO A C 1
ATOM 925 O O . PRO A 1 123 ? -7.936 7.488 12.428 1.00 98.12 123 PRO A O 1
ATOM 928 N N . PHE A 1 124 ? -9.956 7.340 11.457 1.00 98.69 124 PHE A N 1
ATOM 929 C CA . PHE A 1 124 ? -9.428 6.981 10.144 1.00 98.69 124 PHE A CA 1
ATOM 930 C C . PHE A 1 124 ? -10.214 7.603 8.988 1.00 98.69 124 PHE A C 1
ATOM 932 O O . PHE A 1 124 ? -11.385 7.961 9.118 1.00 98.69 124 PHE A O 1
ATOM 939 N N . VAL A 1 125 ? -9.550 7.696 7.840 1.00 98.62 125 VAL A N 1
ATOM 940 C CA . VAL A 1 125 ? -10.137 7.998 6.531 1.00 98.62 125 VAL A CA 1
ATOM 941 C C . VAL A 1 125 ? -9.748 6.899 5.545 1.00 98.62 125 VAL A C 1
ATOM 943 O O . VAL A 1 125 ? -8.702 6.270 5.704 1.00 98.62 125 VAL A O 1
ATOM 946 N N . VAL A 1 126 ? -10.593 6.649 4.545 1.00 98.75 126 VAL A N 1
ATOM 947 C CA . VAL A 1 126 ? -10.374 5.587 3.553 1.00 98.75 126 VAL A CA 1
ATOM 948 C C . VAL A 1 126 ? -10.125 6.203 2.181 1.00 98.75 126 VAL A C 1
ATOM 950 O O . VAL A 1 126 ? -10.880 7.070 1.745 1.00 98.75 126 VAL A O 1
ATOM 953 N N . TYR A 1 127 ? -9.085 5.726 1.505 1.00 98.75 127 TYR A N 1
ATOM 954 C CA . TYR A 1 127 ? -8.875 5.890 0.073 1.00 98.75 127 TYR A CA 1
ATOM 955 C C . TYR A 1 127 ? -9.074 4.527 -0.593 1.00 98.75 127 TYR A C 1
ATOM 957 O O . TYR A 1 127 ? -8.287 3.610 -0.379 1.00 98.75 127 TYR A O 1
ATOM 965 N N . ASP A 1 128 ? -10.139 4.381 -1.374 1.00 98.25 128 ASP A N 1
ATOM 966 C CA . ASP A 1 128 ? -10.569 3.121 -1.993 1.00 98.25 128 ASP A CA 1
ATOM 967 C C . ASP A 1 128 ? -10.426 3.128 -3.520 1.00 98.25 128 ASP A C 1
ATOM 969 O O . ASP A 1 128 ? -11.050 2.329 -4.213 1.00 98.25 128 ASP A O 1
ATOM 973 N N . LYS A 1 129 ? -9.628 4.053 -4.060 1.00 97.69 129 LYS A N 1
ATOM 974 C CA . LYS A 1 129 ? -9.511 4.303 -5.504 1.00 97.69 129 LYS A CA 1
ATOM 975 C C . LYS A 1 129 ? -8.218 3.769 -6.113 1.00 97.69 129 LYS A C 1
ATOM 977 O O . LYS A 1 129 ? -7.904 4.112 -7.253 1.00 97.69 129 LYS A O 1
ATOM 982 N N . THR A 1 130 ? -7.468 2.931 -5.395 1.00 97.44 130 THR A N 1
ATOM 983 C CA . THR A 1 130 ? -6.265 2.322 -5.966 1.00 97.44 130 THR A CA 1
ATOM 984 C C . THR A 1 130 ? -6.620 1.451 -7.173 1.00 97.44 130 THR A C 1
ATOM 986 O O . THR A 1 130 ? -7.570 0.669 -7.138 1.00 97.44 130 THR A O 1
ATOM 989 N N . ARG A 1 131 ? -5.829 1.569 -8.244 1.00 94.81 131 ARG A N 1
ATOM 990 C CA . ARG A 1 131 ? -5.899 0.682 -9.409 1.00 94.81 131 ARG A CA 1
ATOM 991 C C . ARG A 1 131 ? -4.973 -0.522 -9.250 1.00 94.81 131 ARG A C 1
ATOM 993 O O . ARG A 1 131 ? -3.880 -0.402 -8.706 1.00 94.81 131 ARG A O 1
ATOM 1000 N N . ALA A 1 132 ? -5.391 -1.655 -9.812 1.00 89.88 132 ALA A N 1
ATOM 1001 C CA . ALA A 1 132 ? -4.452 -2.699 -10.215 1.00 89.88 132 ALA A CA 1
ATOM 1002 C C . ALA A 1 132 ? -3.527 -2.150 -11.313 1.00 89.88 132 ALA A C 1
ATOM 1004 O O . ALA A 1 132 ? -3.998 -1.391 -12.164 1.00 89.88 132 ALA A O 1
ATOM 1005 N N . GLU A 1 133 ? -2.247 -2.525 -11.275 1.00 90.81 133 GLU A N 1
ATOM 1006 C CA . GLU A 1 133 ? -1.179 -1.905 -12.079 1.00 90.81 133 GLU A CA 1
ATOM 1007 C C . GLU A 1 133 ? -1.232 -0.365 -11.984 1.00 90.81 133 GLU A C 1
ATOM 1009 O O . GLU A 1 133 ? -1.773 0.310 -12.871 1.00 90.81 133 GLU A O 1
ATOM 1014 N N . PRO A 1 134 ? -0.770 0.206 -10.852 1.00 93.62 134 PRO A N 1
ATOM 1015 C CA . PRO A 1 134 ? -0.822 1.642 -10.622 1.00 93.62 134 PRO A CA 1
ATOM 1016 C C . PRO A 1 134 ? -0.097 2.402 -11.730 1.00 93.62 134 PRO A C 1
ATOM 1018 O O . PRO A 1 134 ? 0.944 1.960 -12.194 1.00 93.62 134 PRO A O 1
ATOM 1021 N N . THR A 1 135 ? -0.622 3.559 -12.116 1.00 97.44 135 THR A N 1
ATOM 1022 C CA . THR A 1 135 ? 0.008 4.492 -13.062 1.00 97.44 135 THR A CA 1
ATOM 1023 C C . THR A 1 135 ? 0.513 5.740 -12.347 1.00 97.44 135 THR A C 1
ATOM 1025 O O . THR A 1 135 ? 0.105 6.011 -11.210 1.00 97.44 135 THR A O 1
ATOM 1028 N N . ASP A 1 136 ? 1.330 6.547 -13.023 1.00 96.88 136 ASP A N 1
ATOM 1029 C CA . ASP A 1 136 ? 1.794 7.850 -12.534 1.00 96.88 136 ASP A CA 1
ATOM 1030 C C . ASP A 1 136 ? 0.638 8.764 -12.112 1.00 96.88 136 ASP A C 1
ATOM 1032 O O . ASP A 1 136 ? 0.682 9.352 -11.030 1.00 96.88 136 ASP A O 1
ATOM 1036 N N . LYS A 1 137 ? -0.450 8.794 -12.890 1.00 97.44 137 LYS A N 1
ATOM 1037 C CA . LYS A 1 137 ? -1.666 9.531 -12.528 1.00 97.44 137 LYS A CA 1
ATOM 1038 C C . LYS A 1 137 ? -2.333 8.986 -11.264 1.00 97.44 137 LYS A C 1
ATOM 1040 O O . LYS A 1 137 ? -2.677 9.752 -10.371 1.00 97.44 137 LYS A O 1
ATOM 1045 N N . SER A 1 138 ? -2.487 7.665 -11.148 1.00 97.31 138 SER A N 1
ATOM 1046 C CA . SER A 1 138 ? -3.107 7.071 -9.952 1.00 97.31 138 SER A CA 1
ATOM 1047 C C . SER A 1 138 ? -2.274 7.293 -8.683 1.00 97.31 138 SER A C 1
ATOM 1049 O O . SER A 1 138 ? -2.824 7.452 -7.594 1.00 97.31 138 SER A O 1
ATOM 1051 N N . PHE A 1 139 ? -0.945 7.348 -8.824 1.00 97.38 139 PHE A N 1
ATOM 1052 C CA . PHE A 1 139 ? -0.043 7.731 -7.745 1.00 97.38 139 PHE A CA 1
ATOM 1053 C C . PHE A 1 139 ? -0.270 9.188 -7.346 1.00 97.38 139 PHE A C 1
ATOM 1055 O O . PHE A 1 139 ? -0.437 9.457 -6.158 1.00 97.38 139 PHE A O 1
ATOM 1062 N N . GLN A 1 140 ? -0.339 10.112 -8.309 1.00 97.56 140 GLN A N 1
ATOM 1063 C CA . GLN A 1 140 ? -0.630 11.525 -8.039 1.00 97.56 140 GLN A CA 1
ATOM 1064 C C . GLN A 1 140 ? -1.963 11.700 -7.302 1.00 97.56 140 GLN A C 1
ATOM 1066 O O . GLN A 1 140 ? -1.979 12.331 -6.247 1.00 97.56 140 GLN A O 1
ATOM 1071 N N . ASP A 1 141 ? -3.037 11.048 -7.757 1.00 98.19 141 ASP A N 1
ATOM 1072 C CA . ASP A 1 141 ? -4.354 11.109 -7.107 1.00 98.19 141 ASP A CA 1
ATOM 1073 C C . ASP A 1 141 ? -4.292 10.662 -5.628 1.00 98.19 141 ASP A C 1
ATOM 1075 O O . ASP A 1 141 ? -4.878 11.288 -4.737 1.00 98.19 141 ASP A O 1
ATOM 1079 N N . ALA A 1 142 ? -3.565 9.576 -5.336 1.00 98.44 142 ALA A N 1
ATOM 1080 C CA . ALA A 1 142 ? -3.387 9.069 -3.974 1.00 98.44 142 ALA A CA 1
ATOM 1081 C C . ALA A 1 142 ? -2.509 9.992 -3.108 1.00 98.44 142 ALA A C 1
ATOM 1083 O O . ALA A 1 142 ? -2.784 10.189 -1.917 1.00 98.44 142 ALA A O 1
ATOM 1084 N N . ILE A 1 143 ? -1.465 10.582 -3.696 1.00 98.19 143 ILE A N 1
ATOM 1085 C CA . ILE A 1 143 ? -0.582 11.552 -3.039 1.00 98.19 143 ILE A CA 1
ATOM 1086 C C . ILE A 1 143 ? -1.369 12.812 -2.670 1.00 98.19 143 ILE A C 1
ATOM 1088 O O . ILE A 1 143 ? -1.297 13.264 -1.526 1.00 98.19 143 ILE A O 1
ATOM 1092 N N . GLU A 1 144 ? -2.155 13.363 -3.592 1.00 97.81 144 GLU A N 1
ATOM 1093 C CA . GLU A 1 144 ? -2.983 14.550 -3.359 1.00 97.81 144 GLU A CA 1
ATOM 1094 C C . GLU A 1 144 ? -4.019 14.312 -2.261 1.00 97.81 144 GLU A C 1
ATOM 1096 O O . GLU A 1 144 ? -4.134 15.108 -1.322 1.00 97.81 144 GLU A O 1
ATOM 1101 N N . PHE A 1 145 ? -4.711 13.170 -2.308 1.00 98.44 145 PHE A N 1
ATOM 1102 C CA . PHE A 1 145 ? -5.641 12.773 -1.254 1.00 98.44 145 PHE A CA 1
ATOM 1103 C C . PHE A 1 145 ? -4.953 12.707 0.117 1.00 98.44 145 PHE A C 1
ATOM 1105 O O . PHE A 1 145 ? -5.502 13.164 1.125 1.00 98.44 145 PHE A O 1
ATOM 1112 N N . THR A 1 146 ? -3.734 12.171 0.158 1.00 98.31 146 THR A N 1
ATOM 1113 C CA . THR A 1 146 ? -2.938 12.057 1.384 1.00 98.31 146 THR A CA 1
ATOM 1114 C C . THR A 1 146 ? -2.509 13.428 1.905 1.00 98.31 146 THR A C 1
ATOM 1116 O O . THR A 1 146 ? -2.675 13.705 3.095 1.00 98.31 146 THR A O 1
ATOM 1119 N N . LYS A 1 147 ? -2.032 14.322 1.027 1.00 96.19 147 LYS A N 1
ATOM 1120 C CA . LYS A 1 147 ? -1.654 15.705 1.372 1.00 96.19 147 LYS A CA 1
ATOM 1121 C C . LYS A 1 147 ? -2.835 16.495 1.949 1.00 96.19 147 LYS A C 1
ATOM 1123 O O . LYS A 1 147 ? -2.649 17.251 2.904 1.00 96.19 147 LYS A O 1
ATOM 1128 N N . LEU A 1 148 ? -4.047 16.287 1.427 1.00 97.06 148 LEU A N 1
ATOM 1129 C CA . LEU A 1 148 ? -5.271 16.909 1.941 1.00 97.06 148 LEU A CA 1
ATOM 1130 C C . LEU A 1 148 ? -5.611 16.430 3.361 1.00 97.06 148 LEU A C 1
ATOM 1132 O O . LEU A 1 148 ? -5.941 17.236 4.232 1.00 97.06 148 LEU A O 1
ATOM 1136 N N . HIS A 1 149 ? -5.529 15.121 3.608 1.00 97.88 149 HIS A N 1
ATOM 1137 C CA . HIS A 1 149 ? -5.963 14.542 4.879 1.00 97.88 149 HIS A CA 1
ATOM 1138 C C . HIS A 1 149 ? -4.898 14.581 5.975 1.00 97.88 149 HIS A C 1
ATOM 1140 O O . HIS A 1 149 ? -5.279 14.586 7.147 1.00 97.88 149 HIS A O 1
ATOM 1146 N N . LYS A 1 150 ? -3.608 14.651 5.625 1.00 97.38 150 LYS A N 1
ATOM 1147 C CA . LYS A 1 150 ? -2.470 14.708 6.560 1.00 97.38 150 LYS A CA 1
ATOM 1148 C C . LYS A 1 150 ? -2.518 13.599 7.629 1.00 97.38 150 LYS A C 1
ATOM 1150 O O . LYS A 1 150 ? -2.591 13.916 8.819 1.00 97.38 150 LYS A O 1
ATOM 1155 N N . PRO A 1 151 ? -2.570 12.313 7.233 1.00 98.19 151 PRO A N 1
ATOM 1156 C CA . PRO A 1 151 ? -2.505 11.215 8.192 1.00 98.19 151 PRO A CA 1
ATOM 1157 C C . PRO A 1 151 ? -1.134 11.158 8.877 1.00 98.19 151 PRO A C 1
ATOM 1159 O O . PRO A 1 151 ? -0.129 11.581 8.305 1.00 98.19 151 PRO A O 1
ATOM 1162 N N . ASP A 1 152 ? -1.091 10.610 10.088 1.00 98.00 152 ASP A N 1
ATOM 1163 C CA . ASP A 1 152 ? 0.155 10.339 10.812 1.00 98.00 152 ASP A CA 1
ATOM 1164 C C . ASP A 1 152 ? 0.582 8.866 10.739 1.00 98.00 152 ASP A C 1
ATOM 1166 O O . ASP A 1 152 ? 1.758 8.566 10.945 1.00 98.00 152 ASP A O 1
ATOM 1170 N N . VAL A 1 153 ? -0.340 7.962 10.389 1.00 98.56 153 VAL A N 1
ATOM 1171 C CA . VAL A 1 153 ? -0.085 6.530 10.185 1.00 98.56 153 VAL A CA 1
ATOM 1172 C C . VAL A 1 153 ? -0.871 6.008 8.979 1.00 98.56 153 VAL A C 1
ATOM 1174 O O . VAL A 1 153 ? -1.990 6.449 8.704 1.00 98.56 153 VAL A O 1
ATOM 1177 N N . PHE A 1 154 ? -0.294 5.045 8.265 1.00 98.88 154 PHE A N 1
ATOM 1178 C CA . PHE A 1 154 ? -0.877 4.428 7.078 1.00 98.88 154 PHE A CA 1
ATOM 1179 C C . PHE A 1 154 ? -1.214 2.954 7.318 1.00 98.88 154 PHE A C 1
ATOM 1181 O O . PHE A 1 154 ? -0.473 2.233 7.990 1.00 98.88 154 PHE A O 1
ATOM 1188 N N . VAL A 1 155 ? -2.310 2.493 6.717 1.00 98.88 155 VAL A N 1
ATOM 1189 C CA . VAL A 1 155 ? -2.685 1.077 6.643 1.00 98.88 155 VAL A CA 1
ATOM 1190 C C . VAL A 1 155 ? -3.004 0.737 5.191 1.00 98.88 155 VAL A C 1
ATOM 1192 O O . VAL A 1 155 ? -3.935 1.295 4.621 1.00 98.88 155 VAL A O 1
ATOM 1195 N N . ALA A 1 156 ? -2.263 -0.185 4.586 1.00 98.88 156 ALA A N 1
ATOM 1196 C CA . ALA A 1 156 ? -2.543 -0.693 3.245 1.00 98.88 156 ALA A CA 1
ATOM 1197 C C . ALA A 1 156 ? -3.249 -2.049 3.339 1.00 98.88 156 ALA A C 1
ATOM 1199 O O . ALA A 1 156 ? -2.722 -2.964 3.968 1.00 98.88 156 ALA A O 1
ATOM 1200 N N . VAL A 1 157 ? -4.415 -2.195 2.706 1.00 98.81 157 VAL A N 1
ATOM 1201 C CA . VAL A 1 157 ? -5.201 -3.440 2.699 1.00 98.81 157 VAL A CA 1
ATOM 1202 C C . VAL A 1 157 ? -5.506 -3.832 1.259 1.00 98.81 157 VAL A C 1
ATOM 1204 O O . VAL A 1 157 ? -6.379 -3.244 0.617 1.00 98.81 157 VAL A O 1
ATOM 1207 N N . GLY A 1 158 ? -4.781 -4.813 0.728 1.00 98.12 158 GLY A N 1
ATOM 1208 C CA . GLY A 1 158 ? -4.911 -5.195 -0.678 1.00 98.12 158 GLY A CA 1
ATOM 1209 C C . GLY A 1 158 ? -3.748 -6.038 -1.189 1.00 98.12 158 GLY A C 1
ATOM 1210 O O . GLY A 1 158 ? -3.068 -6.700 -0.410 1.00 98.12 158 GLY A O 1
ATOM 1211 N N . GLY A 1 159 ? -3.569 -6.087 -2.507 1.00 96.88 159 GLY A N 1
ATOM 1212 C CA . GLY A 1 159 ? -2.405 -6.720 -3.139 1.00 96.88 159 GLY A CA 1
ATOM 1213 C C . GLY A 1 159 ? -1.202 -5.774 -3.248 1.00 96.88 159 GLY A C 1
ATOM 1214 O O . GLY A 1 159 ? -1.197 -4.684 -2.668 1.00 96.88 159 GLY A O 1
ATOM 1215 N N . GLY A 1 160 ? -0.205 -6.164 -4.051 1.00 97.00 160 GLY A N 1
ATOM 1216 C CA . GLY A 1 160 ? 0.994 -5.355 -4.321 1.00 97.00 160 GLY A CA 1
ATOM 1217 C C . GLY A 1 160 ? 0.682 -3.928 -4.771 1.00 97.00 160 GLY A C 1
ATOM 1218 O O . GLY A 1 160 ? 1.239 -2.987 -4.222 1.00 97.00 160 GLY A O 1
ATOM 1219 N N . SER A 1 161 ? -0.286 -3.748 -5.673 1.00 97.44 161 SER A N 1
ATOM 1220 C CA . SER A 1 161 ? -0.673 -2.424 -6.178 1.00 97.44 161 SER A CA 1
ATOM 1221 C C . SER A 1 161 ? -1.145 -1.467 -5.073 1.00 97.44 161 SER A C 1
ATOM 1223 O O . SER A 1 161 ? -0.735 -0.312 -5.049 1.00 97.44 161 SER A O 1
ATOM 1225 N N . VAL A 1 162 ? -1.950 -1.947 -4.114 1.00 98.62 162 VAL A N 1
ATOM 1226 C CA . VAL A 1 162 ? -2.402 -1.145 -2.958 1.00 98.62 162 VAL A CA 1
ATOM 1227 C C . VAL A 1 162 ? -1.235 -0.751 -2.069 1.00 98.62 162 VAL A C 1
ATOM 1229 O O . VAL A 1 162 ? -1.123 0.411 -1.675 1.00 98.62 162 VAL A O 1
ATOM 1232 N N . MET A 1 163 ? -0.354 -1.702 -1.769 1.00 98.62 163 MET A N 1
ATOM 1233 C CA . MET A 1 163 ? 0.815 -1.443 -0.935 1.00 98.62 163 MET A CA 1
ATOM 1234 C C . MET A 1 163 ? 1.774 -0.460 -1.609 1.00 98.62 163 MET A C 1
ATOM 1236 O O . MET A 1 163 ? 2.223 0.483 -0.962 1.00 98.62 163 MET A O 1
ATOM 1240 N N . ASP A 1 164 ? 2.019 -0.605 -2.907 1.00 98.44 164 ASP A N 1
ATOM 1241 C CA . ASP A 1 164 ? 2.920 0.258 -3.666 1.00 98.44 164 ASP A CA 1
ATOM 1242 C C . ASP A 1 164 ? 2.381 1.689 -3.771 1.00 98.44 164 ASP A C 1
ATOM 1244 O O . ASP A 1 164 ? 3.128 2.634 -3.494 1.00 98.44 164 ASP A O 1
ATOM 1248 N N . THR A 1 165 ? 1.084 1.867 -4.054 1.00 98.69 165 THR A N 1
ATOM 1249 C CA . THR A 1 165 ? 0.424 3.183 -4.007 1.00 98.69 165 THR A CA 1
ATOM 1250 C C . THR A 1 165 ? 0.521 3.808 -2.615 1.00 98.69 165 THR A C 1
ATOM 1252 O O . THR A 1 165 ? 0.821 4.995 -2.491 1.00 98.69 165 THR A O 1
ATOM 1255 N N . CYS A 1 166 ? 0.322 3.021 -1.555 1.00 98.75 166 CYS A N 1
ATOM 1256 C CA . CYS A 1 166 ? 0.390 3.515 -0.181 1.00 98.75 166 CYS A CA 1
ATOM 1257 C C . CYS A 1 166 ? 1.808 3.937 0.229 1.00 98.75 166 CYS A C 1
ATOM 1259 O O . CYS A 1 166 ? 1.985 4.987 0.849 1.00 98.75 166 CYS A O 1
ATOM 1261 N N . LYS A 1 167 ? 2.831 3.177 -0.179 1.00 98.69 167 LYS A N 1
ATOM 1262 C CA . LYS A 1 167 ? 4.244 3.537 0.018 1.00 98.69 167 LYS A CA 1
ATOM 1263 C C . LYS A 1 167 ? 4.589 4.853 -0.673 1.00 98.69 167 LYS A C 1
ATOM 1265 O O . LYS A 1 167 ? 5.225 5.704 -0.055 1.00 98.69 167 LYS A O 1
ATOM 1270 N N . ALA A 1 168 ? 4.150 5.036 -1.919 1.00 98.44 168 ALA A N 1
ATOM 1271 C CA . ALA A 1 168 ? 4.356 6.286 -2.644 1.00 98.44 168 ALA A CA 1
ATOM 1272 C C . ALA A 1 168 ? 3.647 7.450 -1.936 1.00 98.44 168 ALA A C 1
ATOM 1274 O O . ALA A 1 168 ? 4.276 8.456 -1.620 1.00 98.44 168 ALA A O 1
ATOM 1275 N N . ALA A 1 169 ? 2.370 7.294 -1.589 1.00 98.56 169 ALA A N 1
ATOM 1276 C CA . ALA A 1 169 ? 1.609 8.315 -0.876 1.00 98.56 169 ALA A CA 1
ATOM 1277 C C . ALA A 1 169 ? 2.263 8.741 0.454 1.00 98.56 169 ALA A C 1
ATOM 1279 O O . ALA A 1 169 ? 2.376 9.938 0.722 1.00 98.56 169 ALA A O 1
ATOM 1280 N N . ASN A 1 170 ? 2.752 7.780 1.245 1.00 98.62 170 ASN A N 1
ATOM 1281 C CA . ASN A 1 170 ? 3.495 8.029 2.484 1.00 98.62 170 ASN A CA 1
ATOM 1282 C C . ASN A 1 170 ? 4.832 8.748 2.234 1.00 98.62 170 ASN A C 1
ATOM 1284 O O . ASN A 1 170 ? 5.192 9.692 2.943 1.00 98.62 170 ASN A O 1
ATOM 1288 N N . LEU A 1 171 ? 5.572 8.346 1.198 1.00 98.56 171 LEU A N 1
ATOM 1289 C CA . LEU A 1 171 ? 6.809 9.022 0.823 1.00 98.56 171 LEU A CA 1
ATOM 1290 C C . LEU A 1 171 ? 6.544 10.498 0.499 1.00 98.56 171 LEU A C 1
ATOM 1292 O O . LEU A 1 171 ? 7.093 11.381 1.156 1.00 98.56 171 LEU A O 1
ATOM 1296 N N . TYR A 1 172 ? 5.663 10.787 -0.458 1.00 98.06 172 TYR A N 1
ATOM 1297 C CA . TYR A 1 172 ? 5.430 12.163 -0.906 1.00 98.06 172 TYR A 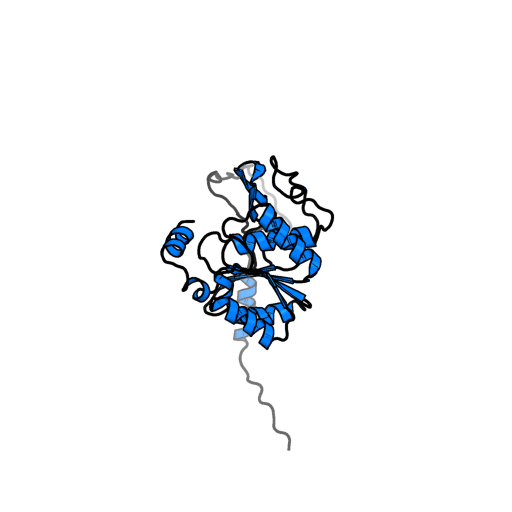CA 1
ATOM 1298 C C . TYR A 1 172 ? 4.663 13.019 0.111 1.00 98.06 172 TYR A C 1
ATOM 1300 O O . TYR A 1 172 ? 4.741 14.246 0.046 1.00 98.06 172 TYR A O 1
ATOM 1308 N N . SER A 1 173 ? 3.982 12.432 1.104 1.00 97.00 173 SER A N 1
ATOM 1309 C CA . SER A 1 173 ? 3.457 13.211 2.234 1.00 97.00 173 SER A CA 1
ATOM 1310 C C . SER A 1 173 ? 4.559 13.736 3.158 1.00 97.00 173 SER A C 1
ATOM 1312 O O . SER A 1 173 ? 4.386 14.782 3.778 1.00 97.00 173 SER A O 1
ATOM 1314 N N . ASN A 1 174 ? 5.705 13.049 3.226 1.00 97.25 174 ASN A N 1
ATOM 1315 C CA . ASN A 1 174 ? 6.887 13.476 3.984 1.00 97.25 174 ASN A CA 1
ATOM 1316 C C . ASN A 1 174 ? 7.821 14.409 3.174 1.00 97.25 174 ASN A C 1
ATOM 1318 O O . ASN A 1 174 ? 8.726 15.049 3.728 1.00 97.25 174 ASN A O 1
ATOM 1322 N N . TYR A 1 175 ? 7.569 14.545 1.868 1.00 97.56 175 TYR A N 1
ATOM 1323 C CA . TYR A 1 175 ? 8.267 15.443 0.943 1.00 97.56 175 TYR A CA 1
ATOM 1324 C C . TYR A 1 175 ? 7.258 16.249 0.104 1.00 97.56 175 TYR A C 1
ATOM 1326 O O . TYR A 1 175 ? 7.113 16.002 -1.091 1.00 97.56 175 TYR A O 1
ATOM 1334 N N . PRO A 1 176 ? 6.543 17.216 0.710 1.00 93.19 176 PRO A N 1
ATOM 1335 C CA . PRO A 1 176 ? 5.441 17.914 0.045 1.00 93.19 176 PRO A CA 1
ATOM 1336 C C . PRO A 1 176 ? 5.858 18.696 -1.209 1.00 93.19 176 PRO A C 1
ATOM 1338 O O . PRO A 1 176 ? 5.046 18.793 -2.129 1.00 93.19 176 PRO A O 1
ATOM 1341 N N . GLU A 1 177 ? 7.106 19.171 -1.250 1.00 94.00 177 GLU A N 1
ATOM 1342 C CA . GLU A 1 177 ? 7.693 19.949 -2.353 1.00 94.00 177 GLU A CA 1
ATOM 1343 C C . GLU A 1 177 ? 8.326 19.083 -3.457 1.00 94.00 177 GLU A C 1
ATOM 1345 O O . GLU A 1 177 ? 8.814 19.617 -4.447 1.00 94.00 177 GLU A O 1
ATOM 1350 N N . ALA A 1 178 ? 8.389 17.759 -3.279 1.00 96.44 178 ALA A N 1
ATOM 1351 C CA . ALA A 1 178 ? 9.004 16.875 -4.263 1.00 96.44 178 ALA A CA 1
ATOM 1352 C C . ALA A 1 178 ? 8.027 16.538 -5.397 1.00 96.44 178 ALA A C 1
ATOM 1354 O O . ALA A 1 178 ? 6.881 16.146 -5.151 1.00 96.44 178 ALA A O 1
ATOM 1355 N N . ASP A 1 179 ? 8.522 16.619 -6.631 1.00 95.94 179 ASP A N 1
ATOM 1356 C CA . ASP A 1 179 ? 7.827 16.122 -7.815 1.00 95.94 179 ASP A CA 1
ATOM 1357 C C . ASP A 1 179 ? 7.775 14.591 -7.822 1.00 95.94 179 ASP A C 1
ATOM 1359 O O . ASP A 1 179 ? 8.656 13.921 -7.276 1.00 95.94 179 ASP A O 1
ATOM 1363 N N . LEU A 1 180 ? 6.795 14.012 -8.528 1.00 95.75 180 LEU A N 1
ATOM 1364 C CA . LEU A 1 180 ? 6.644 12.555 -8.620 1.00 95.75 180 LEU A CA 1
ATOM 1365 C C . LEU A 1 180 ? 7.937 11.859 -9.080 1.00 95.75 180 LEU A C 1
ATOM 1367 O O . LEU A 1 180 ? 8.271 10.804 -8.561 1.00 95.75 180 LEU A O 1
ATOM 1371 N N . LEU A 1 181 ? 8.706 12.432 -10.007 1.00 97.31 181 LEU A N 1
ATOM 1372 C CA . LEU A 1 181 ? 9.916 11.786 -10.535 1.00 97.31 181 LEU A CA 1
ATOM 1373 C C . LEU A 1 181 ? 11.175 11.977 -9.670 1.00 97.31 181 LEU A C 1
ATOM 1375 O O . LEU A 1 181 ? 12.232 11.453 -10.020 1.00 97.31 181 LEU A O 1
ATOM 1379 N N . GLU A 1 182 ? 11.090 12.692 -8.545 1.00 98.00 182 GLU A N 1
ATOM 1380 C CA . GLU A 1 182 ? 12.241 12.978 -7.677 1.00 98.00 182 GLU A CA 1
ATOM 1381 C C . GLU A 1 182 ? 12.900 11.695 -7.145 1.00 98.00 182 GLU A C 1
ATOM 1383 O O . GLU A 1 182 ? 14.108 11.503 -7.268 1.00 98.00 182 GLU A O 1
ATOM 1388 N N . PHE A 1 183 ? 12.098 10.778 -6.603 1.00 98.19 183 PHE A N 1
ATOM 1389 C CA . PHE A 1 183 ? 12.592 9.538 -5.991 1.00 98.19 183 PHE A CA 1
ATOM 1390 C C . PHE A 1 183 ? 12.501 8.319 -6.911 1.00 98.19 183 PHE A C 1
ATOM 1392 O O . PHE A 1 183 ? 12.953 7.235 -6.546 1.00 98.19 183 PHE A O 1
ATOM 1399 N N . VAL A 1 184 ? 11.905 8.476 -8.095 1.00 97.56 184 VAL A N 1
ATOM 1400 C CA . VAL A 1 184 ? 11.802 7.397 -9.084 1.00 97.56 184 VAL A CA 1
ATOM 1401 C C . VAL A 1 184 ? 13.199 7.049 -9.586 1.00 97.56 184 VAL A C 1
ATOM 1403 O O . VAL A 1 184 ? 14.019 7.935 -9.822 1.00 97.56 184 VAL A O 1
ATOM 1406 N N . ASN A 1 185 ? 13.471 5.755 -9.742 1.00 96.38 185 ASN A N 1
ATOM 1407 C CA . ASN A 1 185 ? 14.781 5.249 -10.128 1.00 96.38 185 ASN A CA 1
ATOM 1408 C C . ASN A 1 185 ? 15.253 5.846 -11.470 1.00 96.38 185 ASN A C 1
ATOM 1410 O O . ASN A 1 185 ? 14.479 5.997 -12.424 1.00 96.38 185 ASN A O 1
ATOM 1414 N N . ALA A 1 186 ? 16.552 6.140 -11.555 1.00 93.81 186 ALA A N 1
ATOM 1415 C CA . ALA A 1 186 ? 17.203 6.479 -12.815 1.00 93.81 186 ALA A CA 1
ATOM 1416 C C . ALA A 1 186 ? 17.119 5.289 -13.800 1.00 93.81 186 ALA A C 1
ATOM 1418 O O . ALA A 1 186 ? 17.137 4.136 -13.362 1.00 93.81 186 ALA A O 1
ATOM 1419 N N . PRO A 1 187 ? 17.034 5.526 -15.123 1.00 94.25 187 PRO A N 1
ATOM 1420 C CA . PRO A 1 187 ? 17.152 6.818 -15.809 1.00 94.25 187 PRO A CA 1
ATOM 1421 C C . PRO A 1 187 ? 15.834 7.601 -15.956 1.00 94.25 187 PRO A C 1
ATOM 1423 O O . PRO A 1 187 ? 15.840 8.665 -16.566 1.00 94.25 187 PRO A O 1
ATOM 1426 N N . ILE A 1 188 ? 14.703 7.083 -15.460 1.00 95.44 188 ILE A N 1
ATOM 1427 C CA . ILE A 1 188 ? 13.379 7.703 -15.664 1.00 95.44 188 ILE A CA 1
ATOM 1428 C C . ILE A 1 188 ? 13.158 8.873 -14.701 1.00 95.44 188 ILE A C 1
ATOM 1430 O O . ILE A 1 188 ? 12.683 9.929 -15.114 1.00 95.44 188 ILE A O 1
ATOM 1434 N N . GLY A 1 189 ? 13.484 8.679 -13.423 1.00 96.06 189 GLY A N 1
ATOM 1435 C CA . GLY A 1 189 ? 13.492 9.736 -12.415 1.00 96.06 189 GLY A CA 1
ATOM 1436 C C . GLY A 1 189 ? 14.906 10.133 -12.001 1.00 96.06 189 GLY A C 1
ATOM 1437 O O . GLY A 1 189 ? 15.892 9.726 -12.619 1.00 96.06 189 GLY A O 1
ATOM 1438 N N . LYS A 1 190 ? 15.009 10.932 -10.936 1.00 96.88 190 LYS A N 1
ATOM 1439 C CA . LYS A 1 190 ? 16.304 11.413 -10.423 1.00 96.88 190 LYS A CA 1
ATOM 1440 C C . LYS A 1 190 ? 16.980 10.430 -9.465 1.00 96.88 190 LYS A C 1
ATOM 1442 O O . LYS A 1 190 ? 18.183 10.536 -9.251 1.00 96.88 190 LYS A O 1
ATOM 1447 N N . GLY A 1 191 ? 16.235 9.476 -8.901 1.00 96.50 191 GLY A N 1
ATOM 1448 C CA . GLY A 1 191 ? 16.748 8.508 -7.930 1.00 96.50 191 GLY A CA 1
ATOM 1449 C C . GLY A 1 191 ? 17.307 9.164 -6.665 1.00 96.50 191 GLY A C 1
ATOM 1450 O O . GLY A 1 191 ? 18.273 8.657 -6.093 1.00 96.50 191 GLY A O 1
ATOM 1451 N N . SER A 1 192 ? 16.747 10.307 -6.258 1.00 97.38 192 SER A N 1
ATOM 1452 C CA . SER A 1 192 ? 17.238 11.073 -5.114 1.00 97.38 192 SER A CA 1
ATOM 1453 C C . SER A 1 192 ? 17.191 10.262 -3.816 1.00 97.38 192 SER A C 1
ATOM 1455 O O . SER A 1 192 ? 16.343 9.391 -3.615 1.00 97.38 192 SER A O 1
ATOM 1457 N N . VAL A 1 193 ? 18.121 10.551 -2.905 1.00 96.62 193 VAL A N 1
ATOM 1458 C CA . VAL A 1 193 ? 18.223 9.841 -1.625 1.00 96.62 193 VAL A CA 1
ATOM 1459 C C . VAL A 1 193 ? 17.044 10.201 -0.718 1.00 96.62 193 VAL A C 1
ATOM 1461 O O . VAL A 1 193 ? 16.741 11.372 -0.510 1.00 96.62 193 VAL A O 1
ATOM 1464 N N . ILE A 1 194 ? 16.417 9.181 -0.129 1.00 97.69 194 ILE A N 1
ATOM 1465 C CA . ILE A 1 194 ? 15.367 9.342 0.886 1.00 97.69 194 ILE A CA 1
ATOM 1466 C C . ILE A 1 194 ? 16.026 9.347 2.269 1.00 97.69 194 ILE A C 1
ATOM 1468 O O . ILE A 1 194 ? 16.351 8.297 2.832 1.00 97.69 194 ILE A O 1
ATOM 1472 N N . ASP A 1 195 ? 16.247 10.541 2.803 1.00 95.94 195 ASP A N 1
ATOM 1473 C CA . ASP A 1 195 ? 16.948 10.804 4.062 1.00 95.94 195 ASP A CA 1
ATOM 1474 C C . ASP A 1 195 ? 16.023 10.898 5.292 1.00 95.94 195 ASP A C 1
ATOM 1476 O O . ASP A 1 195 ? 16.426 10.547 6.406 1.00 95.94 195 ASP A O 1
ATOM 1480 N N . LYS A 1 196 ? 14.761 11.292 5.108 1.00 96.38 196 LYS A N 1
ATOM 1481 C CA . LYS A 1 196 ? 13.769 11.428 6.178 1.00 96.38 196 LYS A CA 1
ATOM 1482 C C . LYS A 1 196 ? 13.259 10.072 6.656 1.00 96.38 196 LYS A C 1
ATOM 1484 O O . LYS A 1 196 ? 13.238 9.068 5.940 1.00 96.38 196 LYS A O 1
ATOM 1489 N N . THR A 1 197 ? 12.808 10.051 7.904 1.00 95.69 197 THR A N 1
ATOM 1490 C CA . THR A 1 197 ? 11.981 8.960 8.424 1.00 95.69 197 THR A CA 1
ATOM 1491 C C . THR A 1 197 ? 10.558 9.151 7.916 1.00 95.69 197 THR A C 1
ATOM 1493 O O . THR A 1 197 ? 9.993 10.227 8.093 1.00 95.69 197 THR A O 1
ATOM 1496 N N . LEU A 1 198 ? 10.003 8.125 7.269 1.00 97.81 198 LEU A N 1
ATOM 1497 C CA . LEU A 1 198 ? 8.623 8.142 6.785 1.00 97.81 198 LEU A CA 1
ATOM 1498 C C . LEU A 1 198 ? 7.648 7.816 7.919 1.00 97.81 198 LEU A C 1
ATOM 1500 O O . LEU A 1 198 ? 8.039 7.269 8.955 1.00 97.81 198 LEU A O 1
ATOM 1504 N N . SER A 1 199 ? 6.371 8.125 7.709 1.00 98.25 199 SER A N 1
ATOM 1505 C CA . SER A 1 199 ? 5.317 7.767 8.656 1.00 98.25 199 SER A CA 1
ATOM 1506 C C . SER A 1 199 ? 5.183 6.240 8.758 1.00 98.25 199 SER A C 1
ATOM 1508 O O . SER A 1 199 ? 5.446 5.541 7.772 1.00 98.25 199 SER A O 1
ATOM 1510 N N . PRO A 1 200 ? 4.761 5.688 9.910 1.00 98.19 200 PRO A N 1
ATOM 1511 C CA . PRO A 1 200 ? 4.554 4.251 10.040 1.00 98.19 200 PRO A CA 1
ATOM 1512 C C . PRO A 1 200 ? 3.528 3.725 9.029 1.00 98.19 200 PRO A C 1
ATOM 1514 O O . PRO A 1 200 ? 2.509 4.369 8.766 1.00 98.19 200 PRO A O 1
ATOM 1517 N N . LEU A 1 201 ? 3.798 2.537 8.489 1.00 98.75 201 LEU A N 1
ATOM 1518 C CA . LEU A 1 201 ? 2.935 1.843 7.534 1.00 98.75 201 LEU A CA 1
ATOM 1519 C C . LEU A 1 201 ? 2.695 0.409 8.007 1.00 98.75 201 LEU A C 1
ATOM 1521 O O . LEU A 1 201 ? 3.648 -0.356 8.163 1.00 98.75 201 LEU A O 1
ATOM 1525 N N . ILE A 1 202 ? 1.429 0.043 8.197 1.00 98.81 202 ILE A N 1
ATOM 1526 C CA . ILE A 1 202 ? 1.004 -1.344 8.397 1.00 98.81 202 ILE A CA 1
ATOM 1527 C C . ILE A 1 202 ? 0.480 -1.887 7.064 1.00 98.81 202 ILE A C 1
ATOM 1529 O O . ILE A 1 202 ? -0.421 -1.301 6.466 1.00 98.81 202 ILE A O 1
ATOM 1533 N N . ALA A 1 203 ? 1.028 -3.002 6.592 1.00 98.75 203 ALA A N 1
ATOM 1534 C CA . ALA A 1 203 ? 0.625 -3.648 5.347 1.00 98.75 203 ALA A CA 1
ATOM 1535 C C . ALA A 1 203 ? -0.129 -4.954 5.632 1.00 98.75 203 ALA A C 1
ATOM 1537 O O . ALA A 1 203 ? 0.353 -5.807 6.372 1.00 98.75 203 ALA A O 1
ATOM 1538 N N . ILE A 1 204 ? -1.316 -5.106 5.049 1.00 98.75 204 ILE A N 1
ATOM 1539 C CA . ILE A 1 204 ? -2.218 -6.245 5.237 1.00 98.75 204 ILE A CA 1
ATOM 1540 C C . ILE A 1 204 ? -2.486 -6.867 3.858 1.00 98.75 204 ILE A C 1
ATOM 1542 O O . ILE A 1 204 ? -3.417 -6.441 3.160 1.00 98.75 204 ILE A O 1
ATOM 1546 N N . PRO A 1 205 ? -1.657 -7.832 3.420 1.00 98.12 205 PRO A N 1
ATOM 1547 C CA . PRO A 1 205 ? -1.824 -8.460 2.122 1.00 98.12 205 PRO A CA 1
ATOM 1548 C C . PRO A 1 205 ? -3.129 -9.260 2.034 1.00 98.12 205 PRO A C 1
ATOM 1550 O O . PRO A 1 205 ? -3.573 -9.919 2.976 1.00 98.12 205 PRO A O 1
ATOM 1553 N N . THR A 1 206 ? -3.730 -9.214 0.848 1.00 97.44 206 THR A N 1
ATOM 1554 C CA . THR A 1 206 ? -4.910 -10.015 0.457 1.00 97.44 206 THR A CA 1
ATOM 1555 C C . THR A 1 206 ? -4.589 -11.009 -0.661 1.00 97.44 206 THR A C 1
ATOM 1557 O O . THR A 1 206 ? -5.443 -11.793 -1.072 1.00 97.44 206 THR A O 1
ATOM 1560 N N . THR A 1 207 ? -3.336 -10.998 -1.121 1.00 96.38 207 THR A N 1
ATOM 1561 C CA . THR A 1 207 ? -2.769 -11.904 -2.119 1.00 96.38 207 THR A CA 1
ATOM 1562 C C . THR A 1 207 ? -1.551 -12.614 -1.545 1.00 96.38 207 THR A C 1
ATOM 1564 O O . THR A 1 207 ? -0.857 -12.050 -0.706 1.00 96.38 207 THR A O 1
ATOM 1567 N N . ALA A 1 208 ? -1.274 -13.831 -2.011 1.00 94.31 208 ALA A N 1
ATOM 1568 C CA . ALA A 1 208 ? -0.052 -14.564 -1.684 1.00 94.31 208 ALA A CA 1
ATOM 1569 C C . ALA A 1 208 ? 0.819 -14.611 -2.947 1.00 94.31 208 ALA A C 1
ATOM 1571 O O . ALA A 1 208 ? 0.580 -15.473 -3.785 1.00 94.31 208 ALA A O 1
ATOM 1572 N N . GLY A 1 209 ? 1.700 -13.619 -3.106 1.00 92.81 209 GLY A N 1
ATOM 1573 C CA . GLY A 1 209 ? 2.570 -13.398 -4.274 1.00 92.81 209 GLY A CA 1
ATOM 1574 C C . GLY A 1 209 ? 3.619 -12.343 -3.937 1.00 92.81 209 GLY A C 1
ATOM 1575 O O . GLY A 1 209 ? 4.326 -12.547 -2.960 1.00 92.81 209 GLY A O 1
ATOM 1576 N N . THR A 1 210 ? 3.617 -11.196 -4.628 1.00 92.69 210 THR A N 1
ATOM 1577 C CA . THR A 1 210 ? 4.507 -10.004 -4.528 1.00 92.69 210 THR A CA 1
ATOM 1578 C C . THR A 1 210 ? 5.368 -9.750 -3.277 1.00 92.69 210 THR A C 1
ATOM 1580 O O . THR A 1 210 ? 6.400 -9.087 -3.384 1.00 92.69 210 THR A O 1
ATOM 1583 N N . GLY A 1 211 ? 4.929 -10.136 -2.075 1.00 94.88 211 GLY A N 1
ATOM 1584 C CA . GLY A 1 211 ? 5.640 -9.919 -0.816 1.00 94.88 211 GLY A CA 1
ATOM 1585 C C . GLY A 1 211 ? 5.833 -8.443 -0.468 1.00 94.88 211 GLY A C 1
ATOM 1586 O O . GLY A 1 211 ? 6.698 -8.112 0.349 1.00 94.88 211 GLY A O 1
ATOM 1587 N N . SER A 1 212 ? 5.071 -7.535 -1.096 1.00 96.81 212 SER A N 1
ATOM 1588 C CA . SER A 1 212 ? 5.253 -6.083 -0.969 1.00 96.81 212 SER A CA 1
ATOM 1589 C C . SER A 1 212 ? 5.108 -5.590 0.481 1.00 96.81 212 SER A C 1
ATOM 1591 O O . SER A 1 212 ? 5.681 -4.563 0.844 1.00 96.81 212 SER A O 1
ATOM 1593 N N . GLU A 1 213 ? 4.462 -6.354 1.360 1.00 97.25 213 GLU A N 1
ATOM 1594 C CA . GLU A 1 213 ? 4.405 -6.103 2.800 1.00 97.25 213 GLU A CA 1
ATOM 1595 C C . GLU A 1 213 ? 5.774 -6.180 3.505 1.00 97.25 213 GLU A C 1
ATOM 1597 O O . GLU A 1 213 ? 5.915 -5.664 4.612 1.00 97.25 213 GLU A O 1
ATOM 1602 N N . THR A 1 214 ? 6.790 -6.772 2.865 1.00 95.69 214 THR A N 1
ATOM 1603 C CA . THR A 1 214 ? 8.160 -6.927 3.394 1.00 95.69 214 THR A CA 1
ATOM 1604 C C . THR A 1 214 ? 9.216 -6.103 2.651 1.00 95.69 214 THR A C 1
ATOM 1606 O O . THR A 1 214 ? 10.340 -5.936 3.139 1.00 95.69 214 THR A O 1
ATOM 1609 N N . THR A 1 215 ? 8.885 -5.561 1.474 1.00 95.56 215 THR A N 1
ATOM 1610 C CA . THR A 1 215 ? 9.861 -4.924 0.579 1.00 95.56 215 THR A CA 1
ATOM 1611 C C . THR A 1 215 ? 9.852 -3.400 0.674 1.00 95.56 215 THR A C 1
ATOM 1613 O O . THR A 1 215 ? 8.846 -2.759 0.977 1.00 95.56 215 THR A O 1
ATOM 161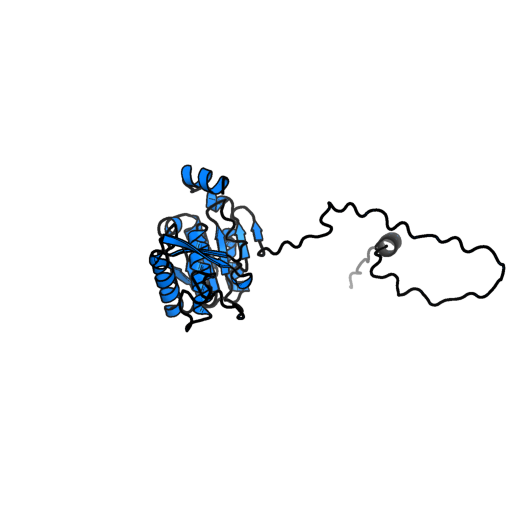6 N N . GLY A 1 216 ? 10.999 -2.795 0.361 1.00 95.88 216 GLY A N 1
ATOM 1617 C CA . GLY A 1 216 ? 11.169 -1.343 0.245 1.00 95.88 216 GLY A CA 1
ATOM 1618 C C . GLY A 1 216 ? 10.915 -0.799 -1.164 1.00 95.88 216 GLY A C 1
ATOM 1619 O O . GLY A 1 216 ? 11.476 0.234 -1.521 1.00 95.88 216 GLY A O 1
ATOM 1620 N N . THR A 1 217 ? 10.142 -1.512 -1.981 1.00 96.69 217 THR A N 1
ATOM 1621 C CA . THR A 1 217 ? 9.905 -1.152 -3.383 1.00 96.69 217 THR A CA 1
ATOM 1622 C C . THR A 1 217 ? 8.458 -0.705 -3.579 1.00 96.69 217 THR A C 1
ATOM 1624 O O . THR A 1 217 ? 7.555 -1.249 -2.944 1.00 96.69 217 THR A O 1
ATOM 1627 N N . SER A 1 218 ? 8.251 0.301 -4.427 1.00 97.88 218 SER A N 1
ATOM 1628 C CA . SER A 1 218 ? 6.943 0.755 -4.909 1.00 97.88 218 SER A CA 1
ATOM 1629 C C . SER A 1 218 ? 7.006 0.886 -6.429 1.00 97.88 218 SER A C 1
ATOM 1631 O O . SER A 1 218 ? 7.834 1.648 -6.933 1.00 97.88 218 SER A O 1
ATOM 1633 N N . ILE A 1 219 ? 6.192 0.112 -7.146 1.00 97.44 219 ILE A N 1
ATOM 1634 C CA . ILE A 1 219 ? 6.211 0.004 -8.605 1.00 97.44 219 ILE A CA 1
ATOM 1635 C C . ILE A 1 219 ? 4.939 0.601 -9.219 1.00 97.44 219 ILE A C 1
ATOM 1637 O O . ILE A 1 219 ? 3.841 0.459 -8.679 1.00 97.44 219 ILE A O 1
ATOM 1641 N N . PHE A 1 220 ? 5.092 1.245 -10.374 1.00 97.50 220 PHE A N 1
ATOM 1642 C CA . PHE A 1 220 ? 3.997 1.764 -11.190 1.00 97.50 220 PHE A CA 1
ATOM 1643 C C . PHE A 1 220 ? 4.369 1.784 -12.680 1.00 97.50 220 PHE A C 1
ATOM 1645 O O . PHE A 1 220 ? 5.545 1.777 -13.060 1.00 97.50 220 PHE A O 1
ATOM 1652 N N . ASP A 1 221 ? 3.352 1.839 -13.528 1.00 97.06 221 ASP A N 1
ATOM 1653 C CA . ASP A 1 221 ? 3.475 2.058 -14.960 1.00 97.06 221 ASP A CA 1
ATOM 1654 C C . ASP A 1 221 ? 3.612 3.554 -15.242 1.00 97.06 221 ASP A C 1
ATOM 1656 O O . ASP A 1 221 ? 2.727 4.355 -14.935 1.00 97.06 221 ASP A O 1
ATOM 1660 N N . TYR A 1 222 ? 4.731 3.940 -15.846 1.00 97.06 222 TYR A N 1
ATOM 1661 C CA . TYR A 1 222 ? 4.942 5.301 -16.311 1.00 97.06 222 TYR A CA 1
ATOM 1662 C C . TYR A 1 222 ? 4.397 5.438 -17.735 1.00 97.06 222 TYR A C 1
ATOM 1664 O O . TYR A 1 222 ? 5.077 5.112 -18.717 1.00 97.06 222 TYR A O 1
ATOM 1672 N N . GLU A 1 223 ? 3.151 5.905 -17.845 1.00 95.75 223 GLU A N 1
ATOM 1673 C CA . GLU A 1 223 ? 2.396 5.956 -19.103 1.00 95.75 223 GLU A CA 1
ATOM 1674 C C . GLU A 1 223 ? 3.101 6.748 -20.222 1.00 95.75 223 GLU A C 1
ATOM 1676 O O . GLU A 1 223 ? 3.101 6.260 -21.359 1.00 95.75 223 GLU A O 1
ATOM 1681 N N . PRO A 1 224 ? 3.776 7.892 -19.960 1.00 95.81 224 PRO A N 1
ATOM 1682 C CA . PRO A 1 224 ? 4.454 8.657 -21.009 1.00 95.81 224 PRO A CA 1
ATOM 1683 C C . PRO A 1 224 ? 5.512 7.869 -21.791 1.00 95.81 224 PRO A C 1
ATOM 1685 O O . PRO A 1 224 ? 5.697 8.109 -22.983 1.00 95.81 224 PRO A O 1
ATOM 1688 N N . LEU A 1 225 ? 6.196 6.922 -21.139 1.00 94.44 225 LEU A N 1
ATOM 1689 C CA . LEU A 1 225 ? 7.225 6.087 -21.768 1.00 94.44 225 LEU A CA 1
ATOM 1690 C C . LEU A 1 225 ? 6.785 4.631 -21.972 1.00 94.44 225 LEU A C 1
ATOM 1692 O O . LEU A 1 225 ? 7.520 3.874 -22.599 1.00 94.44 225 LEU A O 1
ATOM 1696 N N . LYS A 1 226 ? 5.598 4.236 -21.489 1.00 95.06 226 LYS A N 1
ATOM 1697 C CA . LYS A 1 226 ? 5.076 2.855 -21.532 1.00 95.06 226 LYS A CA 1
ATOM 1698 C C . LYS A 1 226 ? 6.030 1.831 -20.909 1.00 95.06 226 LYS A C 1
ATOM 1700 O O . LYS A 1 226 ? 6.227 0.739 -21.441 1.00 95.06 226 LYS A O 1
ATOM 1705 N N . VAL A 1 227 ? 6.636 2.200 -19.787 1.00 94.94 227 VAL A N 1
ATOM 1706 C CA . VAL A 1 227 ? 7.587 1.360 -19.047 1.00 94.94 227 VAL A CA 1
ATOM 1707 C C . VAL A 1 227 ? 7.155 1.225 -17.597 1.00 94.94 227 VAL A C 1
ATOM 1709 O O . VAL A 1 227 ? 6.621 2.166 -17.011 1.00 94.94 227 VAL A O 1
ATOM 1712 N N . LYS A 1 228 ? 7.447 0.069 -17.002 1.00 95.25 228 LYS A N 1
ATOM 1713 C CA . LYS A 1 228 ? 7.270 -0.165 -15.569 1.00 95.25 228 LYS A CA 1
ATOM 1714 C C . LYS A 1 228 ? 8.507 0.338 -14.830 1.00 95.25 228 LYS A C 1
ATOM 1716 O O . LYS A 1 228 ? 9.630 -0.034 -15.168 1.00 95.25 228 LYS A O 1
ATOM 1721 N N . THR A 1 229 ? 8.310 1.214 -13.854 1.00 96.75 229 THR A N 1
ATOM 1722 C CA . THR A 1 229 ? 9.380 1.806 -13.041 1.00 96.75 229 THR A CA 1
ATOM 1723 C C . THR A 1 229 ? 8.939 1.893 -11.587 1.00 96.75 229 THR A C 1
ATOM 1725 O O . THR A 1 229 ? 7.857 1.443 -11.220 1.00 96.75 229 THR A O 1
ATOM 1728 N N . GLY A 1 230 ? 9.780 2.442 -10.723 1.00 96.81 230 GLY A N 1
ATOM 1729 C CA . GLY A 1 230 ? 9.417 2.586 -9.331 1.00 96.81 230 GLY A CA 1
ATOM 1730 C C . GLY A 1 230 ? 10.465 3.274 -8.489 1.00 96.81 230 GLY A C 1
ATOM 1731 O O . GLY A 1 230 ? 11.420 3.867 -8.988 1.00 96.81 230 GLY A O 1
ATOM 1732 N N . ILE A 1 231 ? 10.250 3.169 -7.188 1.00 98.19 231 ILE A N 1
ATOM 1733 C CA . ILE A 1 231 ? 11.096 3.714 -6.136 1.00 98.19 231 ILE A CA 1
ATOM 1734 C C . ILE A 1 231 ? 11.595 2.529 -5.319 1.00 98.19 231 ILE A C 1
ATOM 1736 O O . ILE A 1 231 ? 10.795 1.692 -4.893 1.00 98.19 231 ILE A O 1
ATOM 1740 N N . ALA A 1 232 ? 12.902 2.456 -5.082 1.00 96.81 232 ALA A N 1
ATOM 1741 C CA . ALA A 1 232 ? 13.502 1.427 -4.242 1.00 96.81 232 ALA A CA 1
ATOM 1742 C C . ALA A 1 232 ? 14.277 2.066 -3.084 1.00 96.81 232 ALA A C 1
ATOM 1744 O O . ALA A 1 232 ? 15.311 2.700 -3.277 1.00 96.81 232 ALA A O 1
ATOM 1745 N N . SER A 1 233 ? 13.796 1.888 -1.854 1.00 96.44 233 SER A N 1
ATOM 1746 C CA . SER A 1 233 ? 14.527 2.286 -0.651 1.00 96.44 233 SER A CA 1
ATOM 1747 C C . SER A 1 233 ? 14.050 1.520 0.575 1.00 96.44 233 SER A C 1
ATOM 1749 O O . SER A 1 233 ? 12.859 1.311 0.792 1.00 96.44 233 SER A O 1
ATOM 1751 N N . ARG A 1 234 ? 14.990 1.179 1.465 1.00 94.62 234 ARG A N 1
ATOM 1752 C CA . ARG A 1 234 ? 14.680 0.562 2.766 1.00 94.62 234 ARG A CA 1
ATOM 1753 C C . ARG A 1 234 ? 13.694 1.396 3.595 1.00 94.62 234 ARG A C 1
ATOM 1755 O O . ARG A 1 234 ? 12.986 0.828 4.417 1.00 94.62 234 ARG A O 1
ATOM 1762 N N . LYS A 1 235 ? 13.620 2.713 3.365 1.00 96.44 235 LYS A N 1
ATOM 1763 C CA . LYS A 1 235 ? 12.702 3.630 4.059 1.00 96.44 235 LYS A CA 1
ATOM 1764 C C . LYS A 1 235 ? 11.228 3.414 3.702 1.00 96.44 235 LYS A C 1
ATOM 1766 O O . LYS A 1 235 ? 10.384 3.737 4.525 1.00 96.44 235 LYS A O 1
ATOM 1771 N N . LEU A 1 236 ? 10.920 2.861 2.523 1.00 97.56 236 LEU A N 1
ATOM 1772 C CA . LEU A 1 236 ? 9.541 2.563 2.092 1.00 97.56 236 LEU A CA 1
ATOM 1773 C C . LEU A 1 236 ? 8.982 1.290 2.732 1.00 97.56 236 LEU A C 1
ATOM 1775 O O . LEU A 1 236 ? 7.801 0.984 2.580 1.00 97.56 236 LEU A O 1
ATOM 1779 N N . ARG A 1 237 ? 9.836 0.510 3.391 1.00 96.94 237 ARG A N 1
ATOM 1780 C CA . ARG A 1 237 ? 9.449 -0.779 3.934 1.00 96.94 237 ARG A CA 1
ATOM 1781 C C . ARG A 1 237 ? 8.372 -0.604 5.017 1.00 96.94 237 ARG A C 1
ATOM 1783 O O . ARG A 1 237 ? 8.563 0.227 5.908 1.00 96.94 237 ARG A O 1
ATOM 1790 N N . PRO A 1 238 ? 7.283 -1.395 4.994 1.00 98.25 238 PRO A N 1
ATOM 1791 C CA . PRO A 1 238 ? 6.272 -1.344 6.041 1.00 98.25 238 PRO A CA 1
ATOM 1792 C C . PRO A 1 238 ? 6.869 -1.594 7.426 1.00 98.25 238 PRO A C 1
ATOM 1794 O O . PRO A 1 238 ? 7.753 -2.434 7.604 1.00 98.25 238 PRO A O 1
ATOM 1797 N N . THR A 1 239 ? 6.360 -0.876 8.421 1.00 97.88 239 THR A N 1
ATOM 1798 C CA . THR A 1 239 ? 6.722 -1.056 9.831 1.00 97.88 239 THR A CA 1
ATOM 1799 C C . THR A 1 239 ? 6.268 -2.422 10.344 1.00 97.88 239 THR A C 1
ATOM 1801 O O . THR A 1 239 ? 6.983 -3.060 11.116 1.00 97.88 239 THR A O 1
ATOM 1804 N N . LEU A 1 240 ? 5.093 -2.873 9.898 1.00 98.38 240 LEU A N 1
ATOM 1805 C CA . LEU A 1 240 ? 4.509 -4.165 10.242 1.00 98.38 240 LEU A CA 1
ATOM 1806 C C . LEU A 1 240 ? 3.779 -4.739 9.024 1.00 98.38 240 LEU A C 1
ATOM 1808 O O . LEU A 1 240 ? 2.900 -4.078 8.473 1.00 98.38 240 LEU A O 1
ATOM 1812 N N . GLY A 1 241 ? 4.107 -5.969 8.637 1.00 98.31 241 GLY A N 1
ATOM 1813 C CA . GLY A 1 241 ? 3.279 -6.772 7.738 1.00 98.31 241 GLY A CA 1
ATOM 1814 C C . GLY A 1 241 ? 2.398 -7.735 8.538 1.00 98.31 241 GLY A C 1
ATOM 1815 O O . GLY A 1 241 ? 2.895 -8.470 9.392 1.00 98.31 241 GLY A O 1
ATOM 1816 N N . ILE A 1 242 ? 1.088 -7.722 8.292 1.00 98.56 242 ILE A N 1
ATOM 1817 C CA . ILE A 1 242 ? 0.097 -8.586 8.948 1.00 98.56 242 ILE A CA 1
ATOM 1818 C C . ILE A 1 242 ? -0.413 -9.603 7.927 1.00 98.56 242 ILE A C 1
ATOM 1820 O O . ILE A 1 242 ? -1.334 -9.326 7.159 1.00 98.56 242 ILE A O 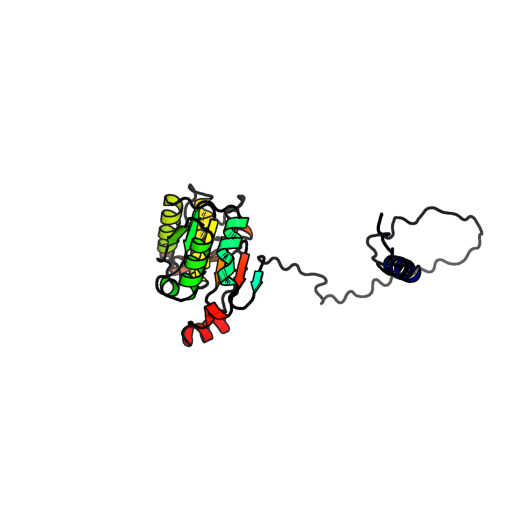1
ATOM 1824 N N . VAL A 1 243 ? 0.185 -10.790 7.923 1.00 98.25 243 VAL A N 1
ATOM 1825 C CA . VAL A 1 243 ? -0.171 -11.875 7.006 1.00 98.25 243 VAL A CA 1
ATOM 1826 C C . VAL A 1 243 ? -1.197 -12.784 7.663 1.00 98.25 243 VAL A C 1
ATOM 1828 O O . VAL A 1 243 ? -0.892 -13.601 8.530 1.00 98.25 243 VAL A O 1
ATOM 1831 N N . ASP A 1 244 ? -2.434 -12.641 7.213 1.00 98.31 244 ASP A N 1
ATOM 1832 C CA . ASP A 1 244 ? -3.570 -13.412 7.691 1.00 98.31 244 ASP A CA 1
ATOM 1833 C C . ASP A 1 244 ? -4.074 -14.328 6.568 1.00 98.31 244 ASP A C 1
ATOM 1835 O O . ASP A 1 244 ? -4.618 -13.833 5.571 1.00 98.31 244 ASP A O 1
ATOM 1839 N N . PRO A 1 245 ? -3.924 -15.660 6.694 1.00 96.75 245 PRO A N 1
ATOM 1840 C CA . PRO A 1 245 ? -4.388 -16.602 5.679 1.00 96.75 245 PRO A CA 1
ATOM 1841 C C . PRO A 1 245 ? -5.883 -16.476 5.356 1.00 96.75 245 PRO A C 1
ATOM 1843 O O . PRO A 1 245 ? -6.306 -16.850 4.262 1.00 96.75 245 PRO A O 1
ATOM 1846 N N . LEU A 1 246 ? -6.704 -15.909 6.248 1.00 97.38 246 LEU A N 1
ATOM 1847 C CA . LEU A 1 246 ? -8.123 -15.687 5.971 1.00 97.38 246 LEU A CA 1
ATOM 1848 C C . LEU A 1 246 ? -8.355 -14.619 4.893 1.00 97.38 246 LEU A C 1
ATOM 1850 O O . LEU A 1 246 ? -9.349 -14.711 4.166 1.00 97.38 246 LEU A O 1
ATOM 1854 N N . ASN A 1 247 ? -7.432 -13.668 4.724 1.00 97.38 247 ASN A N 1
ATOM 1855 C CA . ASN A 1 247 ? -7.555 -12.573 3.756 1.00 97.38 247 ASN A CA 1
ATOM 1856 C C . ASN A 1 247 ? -7.407 -13.041 2.302 1.00 97.38 247 ASN A C 1
ATOM 1858 O O . ASN A 1 247 ? -7.908 -12.389 1.390 1.00 97.38 247 ASN A O 1
ATOM 1862 N N . THR A 1 248 ? -6.763 -14.187 2.077 1.00 95.00 248 THR A N 1
ATOM 1863 C CA . THR A 1 248 ? -6.513 -14.741 0.736 1.00 95.00 248 THR A CA 1
ATOM 1864 C C . THR A 1 248 ? -7.639 -15.657 0.245 1.00 95.00 248 THR A C 1
ATOM 1866 O O . THR A 1 248 ? -7.717 -16.002 -0.939 1.00 95.00 248 THR A O 1
ATOM 1869 N N . ARG A 1 249 ? -8.570 -16.050 1.129 1.00 93.31 249 ARG A N 1
ATOM 1870 C CA . ARG A 1 249 ? -9.620 -17.038 0.815 1.00 93.31 249 ARG A CA 1
ATOM 1871 C C . ARG A 1 249 ? -10.555 -16.570 -0.296 1.00 93.31 249 ARG A C 1
ATOM 1873 O O . ARG A 1 249 ? -10.965 -17.386 -1.126 1.00 93.31 249 ARG A O 1
ATOM 1880 N N . THR A 1 250 ? -10.843 -15.271 -0.326 1.00 91.94 250 THR A N 1
ATOM 1881 C CA . THR A 1 250 ? -11.746 -14.619 -1.282 1.00 91.94 250 THR A CA 1
ATOM 1882 C C . THR A 1 250 ? -11.103 -14.320 -2.635 1.00 91.94 250 THR A C 1
ATOM 1884 O O . THR A 1 250 ? -11.799 -13.830 -3.521 1.00 91.94 250 THR A O 1
ATOM 1887 N N . MET A 1 251 ? -9.808 -14.606 -2.826 1.00 92.69 251 MET A N 1
ATOM 1888 C CA . MET A 1 251 ? -9.167 -14.403 -4.125 1.00 92.69 251 MET A CA 1
ATOM 1889 C C . MET A 1 251 ? -9.852 -15.248 -5.220 1.00 92.69 251 MET A C 1
ATOM 1891 O O . MET A 1 251 ? -10.077 -16.451 -5.013 1.00 92.69 251 MET A O 1
ATOM 1895 N N . PRO A 1 252 ? -10.136 -14.668 -6.402 1.00 92.69 252 PRO A N 1
ATOM 1896 C CA . PRO A 1 252 ? -10.530 -15.436 -7.579 1.00 92.69 252 PRO A CA 1
ATOM 1897 C C . PRO A 1 252 ? -9.458 -16.461 -7.963 1.00 92.69 252 PRO A C 1
ATOM 1899 O O . PRO A 1 252 ? -8.267 -16.225 -7.762 1.00 92.69 252 PRO A O 1
ATOM 1902 N N . SER A 1 253 ? -9.857 -17.582 -8.568 1.00 95.50 253 SER A N 1
ATOM 1903 C CA . SER A 1 253 ? -8.939 -18.685 -8.901 1.00 95.50 253 SER A CA 1
ATOM 1904 C C . SER A 1 253 ? -7.753 -18.251 -9.765 1.00 95.50 253 SER A C 1
ATOM 1906 O O . SER A 1 253 ? -6.630 -18.668 -9.506 1.00 95.50 253 SER A O 1
ATOM 1908 N N . GLN A 1 254 ? -7.980 -17.378 -10.752 1.00 94.06 254 GLN A N 1
ATOM 1909 C CA . GLN A 1 254 ? -6.904 -16.859 -11.604 1.00 94.06 254 GLN A CA 1
ATOM 1910 C C . GLN A 1 254 ? -5.892 -16.025 -10.812 1.00 94.06 254 GLN A C 1
ATOM 1912 O O . GLN A 1 254 ? -4.695 -16.183 -11.017 1.00 94.06 254 GLN A O 1
ATOM 1917 N N . VAL A 1 255 ? -6.360 -15.200 -9.868 1.00 92.56 255 VAL A N 1
ATOM 1918 C CA . VAL A 1 255 ? -5.481 -14.402 -9.000 1.00 92.56 255 VAL A CA 1
ATOM 1919 C C . VAL A 1 255 ? -4.671 -15.313 -8.082 1.00 92.56 255 VAL A C 1
ATOM 1921 O O . VAL A 1 255 ? -3.476 -15.100 -7.956 1.00 92.56 255 VAL A O 1
ATOM 1924 N N . LYS A 1 256 ? -5.278 -16.369 -7.516 1.00 93.44 256 LYS A N 1
ATOM 1925 C CA . LYS A 1 256 ? -4.564 -17.359 -6.684 1.00 93.44 256 LYS A CA 1
ATOM 1926 C C . LYS A 1 256 ? -3.415 -18.031 -7.434 1.00 93.44 256 LYS A C 1
ATOM 1928 O O . LYS A 1 256 ? -2.342 -18.197 -6.870 1.00 93.44 256 LYS A O 1
ATOM 1933 N N . ILE A 1 257 ? -3.657 -18.441 -8.681 1.00 94.81 257 ILE A N 1
ATOM 1934 C CA . ILE A 1 257 ? -2.642 -19.105 -9.510 1.00 94.81 257 ILE A CA 1
ATOM 1935 C C . ILE A 1 257 ? -1.545 -18.113 -9.888 1.00 94.81 257 ILE A C 1
ATOM 1937 O O . ILE A 1 257 ? -0.374 -18.417 -9.707 1.00 94.81 257 ILE A O 1
ATOM 1941 N N . ALA A 1 258 ? -1.925 -16.937 -10.394 1.00 93.69 258 ALA A N 1
ATOM 1942 C CA . ALA A 1 258 ? -0.968 -15.934 -10.841 1.00 93.69 258 ALA A CA 1
ATOM 1943 C C . ALA A 1 258 ? -0.092 -15.441 -9.686 1.00 93.69 258 ALA A C 1
ATOM 1945 O O . ALA A 1 258 ? 1.123 -15.443 -9.819 1.00 93.69 258 ALA A O 1
ATOM 1946 N N . SER A 1 259 ? -0.692 -15.088 -8.545 1.00 92.44 259 SER A N 1
ATOM 1947 C CA . SER A 1 259 ? 0.071 -14.621 -7.390 1.00 92.44 259 SER A CA 1
ATOM 1948 C C . SER A 1 259 ? 0.926 -15.731 -6.787 1.00 92.44 259 SER A C 1
ATOM 1950 O O . SER A 1 259 ? 2.019 -15.453 -6.340 1.00 92.44 259 SER A O 1
ATOM 1952 N N . GLY A 1 260 ? 0.467 -16.986 -6.782 1.00 92.69 260 GLY A N 1
ATOM 1953 C CA . GLY A 1 260 ? 1.265 -18.089 -6.242 1.00 92.69 260 GLY A CA 1
ATOM 1954 C C . GLY A 1 260 ? 2.489 -18.463 -7.088 1.00 92.69 260 GLY A C 1
ATOM 1955 O O . GLY A 1 260 ? 3.348 -19.188 -6.593 1.00 92.69 260 GLY A O 1
ATOM 1956 N N . LEU A 1 261 ? 2.542 -18.030 -8.353 1.00 93.88 261 LEU A N 1
ATOM 1957 C CA . LEU A 1 261 ? 3.682 -18.228 -9.257 1.00 93.88 261 LEU A CA 1
ATOM 1958 C C . LEU A 1 261 ? 4.664 -17.045 -9.266 1.00 93.88 261 LEU A C 1
ATOM 1960 O O . LEU A 1 261 ? 5.794 -17.235 -9.712 1.00 93.88 261 LEU A O 1
ATOM 1964 N N . ASP A 1 262 ? 4.205 -15.865 -8.846 1.00 89.88 262 ASP A N 1
ATOM 1965 C CA . ASP A 1 262 ? 4.984 -14.626 -8.684 1.00 89.88 262 ASP A CA 1
ATOM 1966 C C . ASP A 1 262 ? 5.895 -14.705 -7.450 1.00 89.88 262 ASP A C 1
ATOM 1968 O O . ASP A 1 262 ? 7.117 -14.481 -7.605 1.00 89.88 262 ASP A O 1
#

Secondary structure (DSSP, 8-state):
-PPPP------HHHHHHHHHHHTTS---GGGGGG--------------------------TT--S-------EEEESTTGGGGHHHHHHHTT-SSEEEE--TTGGGSHHHHHHHHHHHHTT--EEEE--PPSS-BHHHHHHHHHHHHHH--SEEEEEESHHHHHHHHHHHHHHH-TT--TTSSSPTTTS------SPPPPEEEEESSSSS-TTT-SEEEEEETTTTEEEEEE-GGGS-SEEEE-GGGGTT--HHHHHHHHH-

Foldseek 3Di:
DDDDDDDDDDDPVVVVVVVVVVVPDDPDPVPPPPPPDDDDDDDDDDDDDDPPPVCPDPPPPPDDPDDDDQWAAEDEDALLLLCVLVVCVVVVWAEEEEEAAQVLCPDVSVVSNVVSVVVNVHHYDYDHHFDDQAEPVSLVVLLVVCLVRVTLEYEFAEALRSLLSRLSSQQCNVVVPDDSQDCWDPPRGPVDDRPDQTHAYEYEYLAQAPSSQIAQWRWHQHVVVRDITTGHDPNSHHNYYYYHPVSNPPDDPVRRVVRVVD

pLDDT: mean 83.95, std 22.79, range [30.52, 98.88]

InterPro domains:
  IPR001670 Alcohol dehydrogenase, iron-type/glycerol dehydrogenase GldA [PF00465] (73-245)
  IPR039697 Iron-type alcohol dehydrogenase-like [PTHR11496] (66-262)

Sequence (262 aa):
MAAAIRVAQNSKASIRSLISLMNKSCTCPAHSHARALQNQQATNTDSKHHHHTSDCGHLDANHEYAFEIASSTMRFGDGVTREVGQDLVNMKAKKVLVMTDPNIAKLPVMKTVVDSLKANGVPFVVYDKTRAEPTDKSFQDAIEFTKLHKPDVFVAVGGGSVMDTCKAANLYSNYPEADLLEFVNAPIGKGSVIDKTLSPLIAIPTTAGTGSETTGTSIFDYEPLKVKTGIASRKLRPTLGIVDPLNTRTMPSQVKIASGLD

Radius of gyration: 28.37 Å; chains: 1; bounding box: 83×49×88 Å

Organism: NCBI:txid41804